Protein AF-A0AAJ4LT62-F1 (afdb_monomer)

pLDDT: mean 83.81, std 13.86, range [29.08, 96.88]

Sequence (227 aa):
MKQHSVQEAYLKSFEDNGRIWAHEMATKPPRHIPAKKCTMEVDFQNHDTEHFQNRNIEKPAIEVIRALQKGEPIDNDKAEKLFMWSELHLLRNQKFRSYDEMDYSKNYHYLTEIESKFRRYFCYLSVYRCSGEEYFITSDNPVMDLSVNGFLVRIFSLSPDCLVLMSPIPELLKTDISFPEMVNSSLYANRYKYVFSNRRVLPLESYELNATKFRLKGSLTTQRFVG

Organism: NCBI:txid29495

Radius of gyration: 16.94 Å; Cα contacts (8 Å, |Δi|>4): 331; chains: 1; bounding box: 44×40×42 Å

Nearest PDB structures (foldseek):
  2jp1-assembly1_B  TM=4.138E-01  e=1.144E+00  Homo sapiens
  4qhr-assembly1_A  TM=3.573E-01  e=2.265E+00  Acinetobacter baumannii ACICU
  1k0i-assembly1_A  TM=3.458E-01  e=1.521E+00  Pseudomonas aeruginosa
  8y2s-assembly1_A  TM=2.814E-01  e=2.022E+00  Pseudomonas aeruginosa

Secondary structure (DSSP, 8-state):
--TTHHHHHHHGGG-BTTBEEEEESSSPPPEEE-GGGTS-PPP-S-HHHHHHHIIIIIHHHHHHHHHHHTTPPP-HHHHHHHHHHHHHHHHT-HHHHTSTT--HHHHHHHHHHHHHHHGGG--EEEEEE--TT----EESS--EEEEETTEEEEEEEEETTEEEEEESSSSPPP-SS-HHHHHHHHHHHH-SSEEEES-S---HHHHHHHHHHTT-S----------

Solvent-accessible surface area (backbone atoms only — not comparable to full-atom values): 12982 Å² total; per-residue (Å²): 133,76,80,49,58,57,61,21,59,50,46,50,51,29,36,49,96,76,23,23,24,39,38,49,84,59,100,57,79,62,42,81,39,45,37,65,75,75,46,74,71,79,87,83,65,58,71,66,63,49,52,48,42,44,67,71,26,43,52,56,21,54,55,42,53,55,41,48,74,72,66,48,85,82,51,72,70,52,48,50,33,46,48,51,33,46,47,51,43,52,73,64,20,59,64,66,62,66,43,96,84,62,61,59,75,81,41,44,66,63,56,50,52,52,46,61,63,52,48,73,57,46,74,30,78,45,80,50,66,56,63,90,90,53,50,39,46,42,29,74,33,48,40,48,74,42,82,55,98,89,38,67,31,40,38,34,52,62,26,38,48,34,31,44,40,33,19,63,56,89,73,79,86,87,63,102,56,57,67,49,57,53,50,39,9,28,41,58,51,53,29,68,62,33,38,37,22,64,52,84,77,72,70,57,68,58,27,52,52,46,17,61,77,71,60,40,50,75,77,86,74,89,74,84,83,82,128

Foldseek 3Di:
DDQCPLQLLQLCLQADPQWWWKDFPPPDATDTGHSSVVRPDDDLEDPVVRVCCVVPARVLQSVLLVCVVVVHDDDPVNVVSVLSNLLVLVLVQPVVVPPPPDSSHVCVVVSSVVSVVCLVLFPDKDKAFDDDPQFAKAASSQWDWFQAPNWTKIKGARHRGIIIITTSDPDDGDDPDDPRLLRRLLNLLAHDTIIIHNDSDDPSVSSPVSCVVVVSHDDPDDDDDDD

Mean predicted aligned error: 6.42 Å

Structure (mmCIF, N/CA/C/O backbone):
data_AF-A0AAJ4LT62-F1
#
_entry.id   AF-A0AAJ4LT62-F1
#
loop_
_atom_site.group_PDB
_atom_site.id
_atom_site.type_symbol
_atom_site.label_atom_id
_atom_site.label_alt_id
_atom_site.label_comp_id
_atom_site.label_asym_id
_atom_site.label_entity_id
_atom_site.label_seq_id
_atom_site.pdbx_PDB_ins_code
_atom_site.Cartn_x
_atom_site.Cartn_y
_atom_site.Cartn_z
_atom_site.occupancy
_atom_site.B_iso_or_equiv
_atom_site.auth_seq_id
_atom_site.auth_comp_id
_atom_site.auth_asym_id
_atom_site.auth_atom_id
_atom_site.pdbx_PDB_model_num
ATOM 1 N N . MET A 1 1 ? 4.053 -21.528 -13.941 1.00 40.31 1 MET A N 1
ATOM 2 C CA . MET A 1 1 ? 3.985 -20.856 -12.620 1.00 40.31 1 MET A CA 1
ATOM 3 C C . MET A 1 1 ? 2.712 -20.034 -12.557 1.00 40.31 1 MET A C 1
ATOM 5 O O . MET A 1 1 ? 2.255 -19.604 -13.604 1.00 40.31 1 MET A O 1
ATOM 9 N N . LYS A 1 2 ? 2.114 -19.840 -11.375 1.00 49.09 2 LYS A N 1
ATOM 10 C CA . LYS A 1 2 ? 1.022 -18.868 -11.221 1.00 49.09 2 LYS A CA 1
ATOM 11 C C . LYS A 1 2 ? 1.663 -17.497 -11.020 1.00 49.09 2 LYS A C 1
ATOM 13 O O . LYS A 1 2 ? 2.199 -17.258 -9.937 1.00 49.09 2 LYS A O 1
ATOM 18 N N . GLN A 1 3 ? 1.635 -16.654 -12.047 1.00 54.53 3 GLN A N 1
ATOM 19 C CA . GLN A 1 3 ? 1.999 -15.249 -11.890 1.00 54.53 3 GLN A CA 1
ATOM 20 C C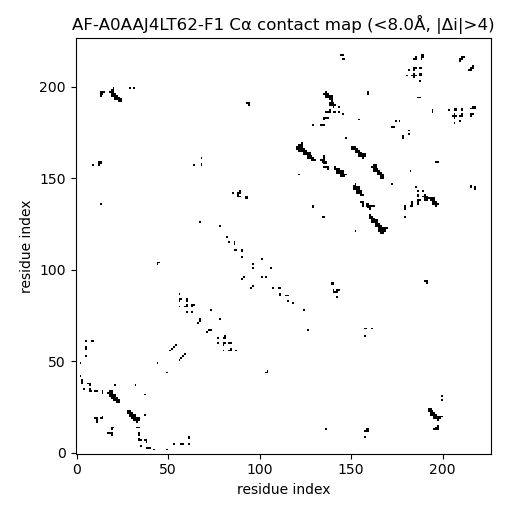 . GLN A 1 3 ? 1.143 -14.617 -10.778 1.00 54.53 3 GLN A C 1
ATOM 22 O O . GLN A 1 3 ? 0.026 -15.075 -10.517 1.00 54.53 3 GLN A O 1
ATOM 27 N N . HIS A 1 4 ? 1.678 -13.613 -10.079 1.00 64.44 4 HIS A N 1
ATOM 28 C CA . HIS A 1 4 ? 0.978 -12.843 -9.028 1.00 64.44 4 HIS A CA 1
ATOM 29 C C . HIS A 1 4 ? 0.651 -13.566 -7.708 1.00 64.44 4 HIS A C 1
ATOM 31 O O . HIS A 1 4 ? -0.091 -13.037 -6.878 1.00 64.44 4 HIS A O 1
ATOM 37 N N . SER A 1 5 ? 1.222 -14.749 -7.453 1.00 68.25 5 SER A N 1
ATOM 38 C CA . SER A 1 5 ? 0.960 -15.499 -6.210 1.00 68.25 5 SER A CA 1
ATOM 39 C C . SER A 1 5 ? 1.315 -14.741 -4.922 1.00 68.25 5 SER A C 1
ATOM 41 O O . SER A 1 5 ? 0.706 -14.982 -3.877 1.00 68.25 5 SER A O 1
ATOM 43 N N . VAL A 1 6 ? 2.264 -13.802 -4.991 1.00 74.38 6 VAL A N 1
ATOM 44 C CA . VAL A 1 6 ? 2.676 -13.011 -3.827 1.00 74.38 6 VAL A CA 1
ATOM 45 C C . VAL A 1 6 ? 1.781 -11.796 -3.604 1.00 74.38 6 VAL A C 1
ATOM 47 O O . VAL A 1 6 ? 1.393 -11.549 -2.466 1.00 74.38 6 VAL A O 1
ATOM 50 N N . GLN A 1 7 ? 1.347 -11.111 -4.665 1.00 79.94 7 GLN A N 1
ATOM 51 C CA . GLN A 1 7 ? 0.270 -10.118 -4.570 1.00 79.94 7 GLN A CA 1
ATOM 52 C C . GLN A 1 7 ? -1.013 -10.744 -3.998 1.00 79.94 7 GLN A C 1
ATOM 54 O O . GLN A 1 7 ? -1.664 -10.145 -3.145 1.00 79.94 7 GLN A O 1
ATOM 59 N N . GLU A 1 8 ? -1.349 -11.978 -4.402 1.00 86.62 8 GLU A N 1
ATOM 60 C CA . GLU A 1 8 ? -2.461 -12.732 -3.808 1.00 86.62 8 GLU A CA 1
ATOM 61 C C . GLU A 1 8 ? -2.224 -12.945 -2.304 1.00 86.62 8 GLU A C 1
ATOM 63 O O . GLU A 1 8 ? -3.118 -12.706 -1.495 1.00 86.62 8 GLU A O 1
ATOM 68 N N . ALA A 1 9 ? -1.023 -13.383 -1.914 1.00 85.25 9 ALA A N 1
ATOM 69 C CA . ALA A 1 9 ? -0.677 -13.609 -0.513 1.00 85.25 9 ALA A CA 1
ATOM 70 C C . ALA A 1 9 ? -0.705 -12.325 0.331 1.00 85.25 9 ALA A C 1
ATOM 72 O O . ALA A 1 9 ? -1.060 -12.398 1.505 1.00 85.25 9 ALA A O 1
ATOM 73 N N . TYR A 1 10 ? -0.360 -11.182 -0.263 1.00 88.81 10 TYR A N 1
ATOM 74 C CA . TYR A 1 10 ? -0.502 -9.867 0.350 1.00 88.81 10 TYR A CA 1
ATOM 75 C C . TYR A 1 10 ? -1.979 -9.522 0.565 1.00 88.81 10 TYR A C 1
ATOM 77 O O . TYR A 1 10 ? -2.377 -9.258 1.690 1.00 88.81 10 TYR A O 1
ATOM 85 N N . LEU A 1 11 ? -2.827 -9.616 -0.463 1.00 92.25 11 LEU A N 1
ATOM 86 C CA . LEU A 1 11 ? -4.252 -9.281 -0.330 1.00 92.25 11 LEU A CA 1
ATOM 87 C C . LEU A 1 11 ? -5.019 -10.217 0.615 1.00 92.25 11 LEU A C 1
ATOM 89 O O . LEU A 1 11 ? -6.024 -9.805 1.188 1.00 92.25 11 LEU A O 1
ATOM 93 N N . LYS A 1 12 ? -4.542 -11.450 0.828 1.00 92.62 12 LYS A N 1
ATOM 94 C CA . LYS A 1 12 ? -5.126 -12.380 1.809 1.00 92.62 12 LYS A CA 1
ATOM 95 C C . LYS A 1 12 ? -5.154 -11.838 3.235 1.00 92.62 12 LYS A C 1
ATOM 97 O O . LYS A 1 12 ? -6.011 -12.254 4.005 1.00 92.62 12 LYS A O 1
ATOM 102 N N . SER A 1 13 ? -4.268 -10.913 3.603 1.00 92.12 13 SER A N 1
ATOM 103 C CA . SER A 1 13 ? -4.311 -10.298 4.937 1.00 92.12 13 SER A CA 1
ATOM 104 C C . SER A 1 13 ? -5.486 -9.336 5.135 1.00 92.12 13 SER A C 1
ATOM 106 O O . SER A 1 13 ? -5.781 -8.962 6.266 1.00 92.12 13 SER A O 1
ATOM 108 N N . PHE A 1 14 ? -6.155 -8.945 4.051 1.00 94.50 14 PHE A N 1
ATOM 109 C CA . PHE A 1 14 ? -7.342 -8.094 4.050 1.00 94.50 14 PHE A CA 1
ATOM 110 C C . PHE A 1 14 ? -8.631 -8.892 3.815 1.00 94.50 14 PHE A C 1
ATOM 112 O O . PHE A 1 14 ? -9.704 -8.295 3.716 1.00 94.50 14 PHE A O 1
ATOM 119 N N . GLU A 1 15 ? -8.546 -10.220 3.698 1.00 94.44 15 GLU A N 1
ATOM 120 C CA . GLU A 1 15 ? -9.726 -11.063 3.546 1.00 94.44 15 GLU A CA 1
ATOM 121 C C . GLU A 1 15 ? -10.505 -11.178 4.866 1.00 94.44 15 GLU A C 1
ATOM 123 O O . GLU A 1 15 ? -9.940 -11.445 5.924 1.00 94.44 15 GLU A O 1
ATOM 128 N N . ASP A 1 16 ? -11.825 -11.047 4.775 1.00 90.94 16 ASP A N 1
ATOM 129 C CA . ASP A 1 16 ? -12.788 -11.496 5.772 1.00 90.94 16 ASP A CA 1
ATOM 130 C C . ASP A 1 16 ? -13.482 -12.759 5.242 1.00 90.94 16 ASP A C 1
ATOM 132 O O . ASP A 1 16 ? -14.002 -12.788 4.124 1.00 90.94 16 ASP A O 1
ATOM 136 N N . ASN A 1 17 ? -13.458 -13.845 6.016 1.00 89.38 17 ASN A N 1
ATOM 137 C CA . ASN A 1 17 ? -14.033 -15.135 5.611 1.00 89.38 17 ASN A CA 1
ATOM 138 C C . ASN A 1 17 ? -13.529 -15.642 4.235 1.00 89.38 17 ASN A C 1
ATOM 140 O O . ASN A 1 17 ? -14.292 -16.181 3.426 1.00 89.38 17 ASN A O 1
ATOM 144 N N . GLY A 1 18 ? -12.230 -15.459 3.957 1.00 92.56 18 GLY A N 1
ATOM 145 C CA . GLY A 1 18 ? -11.568 -15.914 2.723 1.00 92.56 18 GLY A CA 1
ATOM 146 C C . GLY A 1 18 ? -11.929 -15.108 1.470 1.00 92.56 18 GLY A C 1
ATOM 147 O O . GLY A 1 18 ? -11.794 -15.601 0.343 1.00 92.56 18 GLY A O 1
ATOM 148 N N . ARG A 1 19 ? -12.472 -13.898 1.648 1.00 95.94 19 ARG A N 1
ATOM 149 C CA . ARG A 1 19 ? -12.855 -12.985 0.570 1.00 95.94 19 ARG A CA 1
ATOM 150 C C . ARG A 1 19 ? -12.575 -11.540 0.955 1.00 95.94 19 ARG A C 1
ATOM 152 O O . ARG A 1 19 ? -12.530 -11.187 2.119 1.00 95.94 19 ARG A O 1
ATOM 159 N N . ILE A 1 20 ? -12.394 -10.694 -0.045 1.00 96.00 20 ILE A N 1
ATOM 160 C CA . ILE A 1 20 ? -12.098 -9.276 0.110 1.00 96.00 20 ILE A CA 1
ATOM 161 C C . ILE A 1 20 ? -13.142 -8.456 -0.639 1.00 96.00 20 ILE A C 1
ATOM 163 O O . ILE A 1 20 ? -13.636 -8.862 -1.700 1.00 96.00 20 ILE A O 1
ATOM 167 N N . TRP A 1 21 ? -13.514 -7.307 -0.080 1.00 96.06 21 TRP A N 1
ATOM 168 C CA . TRP A 1 21 ? -14.386 -6.364 -0.763 1.00 96.06 21 TRP A CA 1
ATOM 169 C C . TRP A 1 21 ? -13.559 -5.520 -1.723 1.00 96.06 21 TRP A C 1
ATOM 171 O O . TRP A 1 21 ? -12.684 -4.764 -1.306 1.00 96.06 21 TRP A O 1
ATOM 181 N N . ALA A 1 22 ? -13.845 -5.661 -3.014 1.00 94.62 22 ALA A N 1
ATOM 182 C CA . ALA A 1 22 ? -13.275 -4.850 -4.078 1.00 94.62 22 ALA A CA 1
ATOM 183 C C . ALA A 1 22 ? -14.247 -3.725 -4.451 1.00 94.62 22 ALA A C 1
ATOM 185 O O . ALA A 1 22 ? -15.371 -3.986 -4.897 1.00 94.62 22 ALA A O 1
ATOM 186 N N . HIS A 1 23 ? -13.789 -2.486 -4.293 1.00 93.50 23 HIS A N 1
ATOM 187 C CA . HIS A 1 23 ? -14.538 -1.258 -4.546 1.00 93.50 23 HIS A CA 1
ATOM 188 C C . HIS A 1 23 ? -14.011 -0.601 -5.825 1.00 93.50 23 HIS A C 1
ATOM 190 O O . HIS A 1 23 ? -12.840 -0.226 -5.889 1.00 93.50 23 HIS A O 1
ATOM 196 N N . GLU A 1 24 ? -14.851 -0.508 -6.859 1.00 88.12 24 GLU A N 1
ATOM 197 C CA . GLU A 1 24 ? -14.520 0.147 -8.136 1.00 88.12 24 GLU A CA 1
ATOM 198 C C . GLU A 1 24 ? -14.972 1.615 -8.109 1.00 88.12 24 GLU A C 1
ATOM 200 O O . GLU A 1 24 ? -15.951 1.944 -7.451 1.00 88.12 24 GLU A O 1
ATOM 205 N N . MET A 1 25 ? -14.280 2.491 -8.845 1.00 67.81 25 MET A N 1
ATOM 206 C CA . MET A 1 25 ? -14.659 3.906 -9.036 1.00 67.81 25 MET A CA 1
ATOM 207 C C . MET A 1 25 ? -16.027 4.105 -9.693 1.00 67.81 25 MET A C 1
ATOM 209 O O . MET A 1 25 ? -16.728 5.068 -9.399 1.00 67.81 25 MET A O 1
ATOM 213 N N . ALA A 1 26 ? -16.380 3.232 -10.640 1.00 63.28 26 ALA A N 1
ATOM 214 C CA . ALA A 1 26 ? -17.682 3.301 -11.287 1.00 63.28 26 ALA A CA 1
ATOM 215 C C . ALA A 1 26 ? -18.772 3.080 -10.231 1.00 63.28 26 ALA A C 1
ATOM 217 O O . ALA A 1 26 ? -18.532 2.354 -9.273 1.00 63.28 26 ALA A O 1
ATOM 218 N N . THR A 1 27 ? -19.981 3.605 -10.444 1.00 60.03 27 THR A N 1
ATOM 219 C CA . THR A 1 27 ? -21.197 3.428 -9.609 1.00 60.03 27 THR A CA 1
ATOM 220 C C . THR A 1 27 ? -21.652 1.966 -9.426 1.00 60.03 27 THR A C 1
ATOM 222 O O . THR A 1 27 ? -22.792 1.672 -9.071 1.00 60.03 27 THR A O 1
ATOM 225 N N . LYS A 1 28 ? -20.762 1.015 -9.691 1.00 77.94 28 LYS A N 1
ATOM 226 C CA . LYS A 1 28 ? -20.917 -0.404 -9.479 1.00 77.94 28 LYS A CA 1
ATOM 227 C C . LYS A 1 28 ? -20.889 -0.710 -7.980 1.00 77.94 28 LYS A C 1
ATOM 229 O O . LYS A 1 28 ? -20.048 -0.187 -7.250 1.00 77.94 28 LYS A O 1
ATOM 234 N N . PRO A 1 29 ? -21.751 -1.628 -7.528 1.00 87.06 29 PRO A N 1
ATOM 235 C CA . PRO A 1 29 ? -21.703 -2.109 -6.160 1.00 87.06 29 PRO A CA 1
ATOM 236 C C . PRO A 1 29 ? -20.370 -2.827 -5.873 1.00 87.06 29 PRO A C 1
ATOM 238 O O . PRO A 1 29 ? -19.807 -3.470 -6.771 1.00 87.06 29 PRO A O 1
ATOM 241 N N . PRO A 1 30 ? -19.879 -2.774 -4.621 1.00 92.88 30 PRO A N 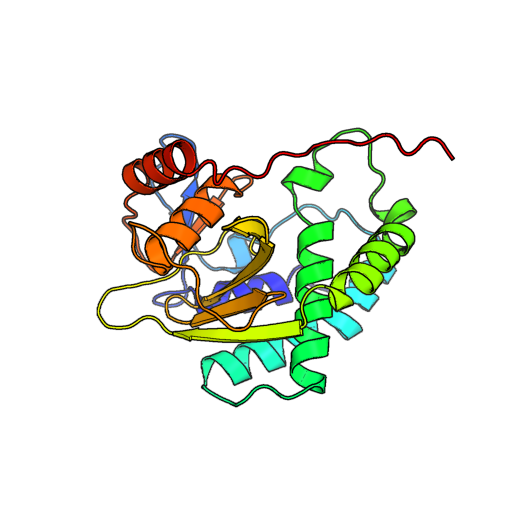1
ATOM 242 C CA . PRO A 1 30 ? -18.674 -3.487 -4.226 1.00 92.88 30 PRO A CA 1
ATOM 243 C C . PRO A 1 30 ? -18.869 -4.999 -4.365 1.00 92.88 30 PRO A C 1
ATOM 245 O O . PRO A 1 30 ? -19.958 -5.538 -4.138 1.00 92.88 30 PRO A O 1
ATOM 248 N N . ARG A 1 31 ? -17.798 -5.701 -4.740 1.00 93.69 31 ARG A N 1
ATOM 249 C CA . ARG A 1 31 ? -17.822 -7.149 -4.997 1.00 93.69 31 ARG A CA 1
ATOM 250 C C . ARG A 1 31 ? -17.049 -7.894 -3.919 1.00 93.69 31 ARG A C 1
ATOM 252 O O . ARG A 1 31 ? -15.912 -7.537 -3.639 1.00 93.69 31 ARG A O 1
ATOM 259 N N . HIS A 1 32 ? -17.636 -8.961 -3.380 1.00 95.19 32 HIS A N 1
ATOM 260 C CA . HIS A 1 32 ? -16.974 -9.833 -2.409 1.00 95.19 32 HIS A CA 1
ATOM 261 C C . HIS A 1 32 ? -16.338 -11.027 -3.121 1.00 95.19 32 HIS A C 1
ATOM 263 O O . HIS A 1 32 ? -17.028 -11.974 -3.513 1.00 95.19 32 HIS A O 1
ATOM 269 N N . ILE A 1 33 ? -15.030 -10.962 -3.355 1.00 94.19 33 ILE A N 1
ATOM 270 C CA . ILE A 1 33 ? -14.310 -11.918 -4.206 1.00 94.19 33 ILE A CA 1
ATOM 271 C C . ILE A 1 33 ? -13.059 -12.450 -3.502 1.00 94.19 33 ILE A C 1
ATOM 273 O O . ILE A 1 33 ? -12.533 -11.777 -2.630 1.00 94.19 33 ILE A O 1
ATOM 277 N N . PRO A 1 34 ? -12.561 -13.647 -3.850 1.00 92.94 34 PRO A N 1
ATOM 278 C CA . PRO A 1 34 ? -11.270 -14.117 -3.342 1.00 92.94 34 PRO A CA 1
ATOM 279 C C . PRO A 1 34 ? -10.118 -13.231 -3.836 1.00 92.94 34 PRO A C 1
ATOM 281 O O . PRO A 1 34 ? -10.152 -12.812 -4.998 1.00 92.94 34 PRO A O 1
ATOM 284 N N . ALA A 1 35 ? -9.065 -13.048 -3.030 1.00 90.69 35 ALA A N 1
ATOM 285 C CA . ALA A 1 35 ? -7.874 -12.256 -3.370 1.00 90.69 35 ALA A CA 1
ATOM 286 C C . ALA A 1 35 ? -7.264 -12.637 -4.726 1.00 90.69 35 ALA A C 1
ATOM 288 O O . ALA A 1 35 ? -6.870 -11.773 -5.505 1.00 90.69 35 ALA A O 1
ATOM 289 N N . LYS A 1 36 ? -7.284 -13.930 -5.069 1.00 88.19 36 LYS A N 1
ATOM 290 C CA . LYS A 1 36 ? -6.806 -14.433 -6.364 1.00 88.19 36 LYS A CA 1
ATOM 291 C C . LYS A 1 36 ? -7.476 -13.750 -7.562 1.00 88.19 36 LYS A C 1
ATOM 293 O O . LYS A 1 36 ? -6.852 -13.601 -8.602 1.00 88.19 36 LYS A O 1
ATOM 298 N N . LYS A 1 37 ? -8.753 -13.359 -7.451 1.00 86.75 37 LYS A N 1
ATOM 299 C CA . LYS A 1 37 ? -9.480 -12.668 -8.531 1.00 86.75 37 LYS A CA 1
ATOM 300 C C . LYS A 1 37 ? -9.134 -11.177 -8.626 1.00 86.75 37 LYS A C 1
ATOM 302 O O . LYS A 1 37 ? -9.500 -10.556 -9.619 1.00 86.75 37 LYS A O 1
ATOM 307 N N . CYS A 1 38 ? -8.463 -10.613 -7.623 1.00 83.94 38 CYS A N 1
ATOM 308 C CA . CYS A 1 38 ? -8.024 -9.218 -7.605 1.00 83.94 38 CYS A CA 1
ATOM 309 C C . CYS A 1 38 ? -6.688 -9.014 -8.332 1.00 83.94 38 CYS A C 1
ATOM 311 O O . CYS A 1 38 ? -6.436 -7.920 -8.819 1.00 83.94 38 CYS A O 1
ATOM 313 N N . THR A 1 39 ? -5.856 -10.055 -8.423 1.00 73.88 39 THR A N 1
ATOM 314 C CA . THR A 1 39 ? -4.476 -9.990 -8.939 1.00 73.88 39 THR A CA 1
ATOM 315 C C . THR A 1 39 ? -4.310 -10.644 -10.310 1.00 73.88 39 THR A C 1
ATOM 317 O O . THR A 1 39 ? -3.196 -10.951 -10.720 1.00 73.88 39 THR A O 1
ATOM 320 N N . MET A 1 40 ? -5.414 -10.929 -11.006 1.00 70.19 40 MET A N 1
ATOM 321 C CA . MET A 1 40 ? -5.370 -11.436 -12.378 1.00 70.19 40 MET A CA 1
ATOM 322 C C . MET A 1 40 ? -5.057 -10.272 -13.321 1.00 70.19 40 MET A C 1
ATOM 324 O O . MET A 1 40 ? -5.971 -9.602 -13.799 1.00 70.19 40 MET A O 1
ATOM 328 N N . GLU A 1 41 ? -3.773 -10.013 -13.550 1.00 67.19 41 GLU A N 1
ATOM 329 C CA . GLU A 1 41 ? -3.302 -9.082 -14.576 1.00 67.19 41 GLU A CA 1
ATOM 330 C C . GLU A 1 41 ? -2.887 -9.838 -15.845 1.00 67.19 41 GLU A C 1
ATOM 332 O O . GLU A 1 41 ? -2.721 -11.057 -15.834 1.00 67.19 41 GLU A O 1
ATOM 337 N N . VAL A 1 42 ? -2.755 -9.104 -16.950 1.00 66.44 42 VAL A N 1
ATOM 338 C CA . VAL A 1 42 ? -2.076 -9.601 -18.151 1.00 66.44 42 VAL A CA 1
ATOM 339 C C . VAL A 1 42 ? -0.572 -9.485 -17.919 1.00 66.44 42 VAL A C 1
ATOM 341 O O . VAL A 1 42 ? -0.103 -8.435 -17.471 1.00 66.44 42 VAL A O 1
ATOM 344 N N . ASP A 1 43 ? 0.165 -10.544 -18.243 1.00 68.25 43 ASP A N 1
ATOM 345 C CA . ASP A 1 43 ? 1.622 -10.605 -18.175 1.00 68.25 43 ASP A CA 1
ATOM 346 C C . ASP A 1 43 ? 2.242 -9.374 -18.869 1.00 68.25 43 ASP A C 1
ATOM 348 O O . ASP A 1 43 ? 2.047 -9.145 -20.063 1.00 68.25 43 ASP A O 1
ATOM 352 N N . PHE A 1 44 ? 2.988 -8.563 -18.117 1.00 73.56 44 PHE A N 1
ATOM 353 C CA . PHE A 1 44 ? 3.613 -7.324 -18.614 1.00 73.56 44 PHE A CA 1
ATOM 354 C C . PHE A 1 44 ? 5.147 -7.354 -18.554 1.00 73.56 44 PHE A C 1
ATOM 356 O O . PHE A 1 44 ? 5.813 -6.377 -18.897 1.00 73.56 44 PHE A O 1
ATOM 363 N N . GLN A 1 45 ? 5.714 -8.464 -18.091 1.00 75.81 45 GLN A N 1
ATOM 364 C CA . GLN A 1 45 ? 7.149 -8.685 -17.973 1.00 75.81 45 GLN A CA 1
ATOM 365 C C . GLN A 1 45 ? 7.497 -10.095 -18.443 1.00 75.81 45 GLN A C 1
ATOM 367 O O . GLN A 1 45 ? 6.654 -10.991 -18.428 1.00 75.81 45 GLN A O 1
ATOM 372 N N . ASN A 1 46 ? 8.742 -10.290 -18.874 1.00 81.69 46 ASN A N 1
ATOM 373 C CA . ASN A 1 46 ? 9.204 -11.611 -19.280 1.00 81.69 46 ASN A CA 1
ATOM 374 C C . ASN A 1 46 ? 9.310 -12.566 -18.070 1.00 81.69 46 ASN A C 1
ATOM 376 O O . ASN A 1 46 ? 9.394 -12.147 -16.911 1.00 81.69 46 ASN A O 1
ATOM 380 N N . HIS A 1 47 ? 9.334 -13.864 -18.367 1.00 83.19 47 HIS A N 1
ATOM 381 C CA . HIS A 1 47 ? 9.362 -14.934 -17.371 1.00 83.19 47 HIS A CA 1
ATOM 382 C C . HIS A 1 47 ? 10.587 -14.878 -16.441 1.00 83.19 47 HIS A C 1
ATOM 384 O O . HIS A 1 47 ? 10.473 -15.176 -15.253 1.00 83.19 47 HIS A O 1
ATOM 390 N N . ASP A 1 48 ? 11.756 -14.492 -16.953 1.00 84.25 48 ASP A N 1
ATOM 391 C CA . ASP A 1 48 ? 13.002 -14.502 -16.182 1.00 84.25 48 ASP A CA 1
ATOM 392 C C . ASP A 1 48 ? 13.042 -13.362 -15.161 1.00 84.25 48 ASP A C 1
ATOM 394 O O . ASP A 1 48 ? 13.368 -13.581 -13.990 1.00 84.25 48 ASP A O 1
ATOM 398 N N . THR A 1 49 ? 12.631 -12.159 -15.574 1.00 83.06 49 THR A N 1
ATOM 3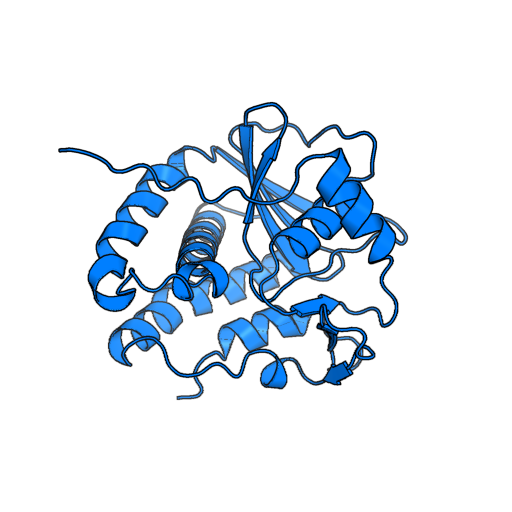99 C CA . THR A 1 49 ? 12.447 -11.001 -14.694 1.00 83.06 49 THR A CA 1
ATOM 400 C C . THR A 1 49 ? 11.430 -11.318 -13.603 1.00 83.06 49 THR A C 1
ATOM 402 O O . THR A 1 49 ? 11.694 -11.080 -12.424 1.00 83.06 49 THR A O 1
ATOM 405 N N . GLU A 1 50 ? 10.300 -11.925 -13.964 1.00 83.62 50 GLU A N 1
ATOM 406 C CA . GLU A 1 50 ? 9.290 -12.327 -12.991 1.00 83.62 50 GLU A CA 1
ATOM 407 C C . GLU A 1 50 ? 9.821 -13.374 -11.999 1.00 83.62 50 GLU A C 1
ATOM 409 O O . GLU A 1 50 ? 9.621 -13.252 -10.786 1.00 83.62 50 GLU A O 1
ATOM 414 N N . HIS A 1 51 ? 10.492 -14.419 -12.488 1.00 85.75 51 HIS A N 1
ATOM 415 C CA . HIS A 1 51 ? 11.050 -15.462 -11.633 1.00 85.75 51 HIS A CA 1
ATOM 416 C C . HIS A 1 51 ? 12.074 -14.870 -10.653 1.00 85.75 51 HIS A C 1
ATOM 418 O O . HIS A 1 51 ? 12.074 -15.206 -9.463 1.00 85.75 51 HIS A O 1
ATOM 424 N N . PHE A 1 52 ? 12.938 -13.971 -11.132 1.00 88.56 52 PHE A N 1
ATOM 425 C CA . PHE A 1 52 ? 13.904 -13.263 -10.301 1.00 88.56 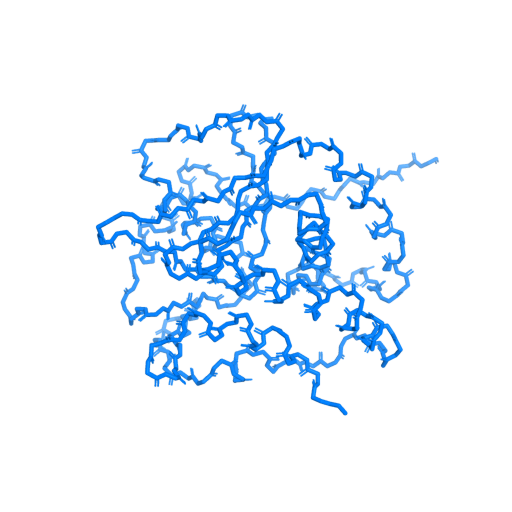52 PHE A CA 1
ATOM 426 C C . PHE A 1 52 ? 13.218 -12.431 -9.209 1.00 88.56 52 PHE A C 1
ATOM 428 O O . PHE A 1 52 ? 13.569 -12.572 -8.035 1.00 88.56 52 PHE A O 1
ATOM 435 N N . GLN A 1 53 ? 12.229 -11.608 -9.570 1.00 89.12 53 GLN A N 1
ATOM 436 C CA . GLN A 1 53 ? 11.490 -10.767 -8.623 1.00 89.12 53 GLN A CA 1
ATOM 437 C C . GLN A 1 53 ? 10.765 -11.603 -7.564 1.00 89.12 53 GLN A C 1
ATOM 439 O O . GLN A 1 53 ? 10.892 -11.334 -6.369 1.00 89.12 53 GLN A O 1
ATOM 444 N N . ASN A 1 54 ? 10.072 -12.667 -7.978 1.00 88.12 54 ASN A N 1
ATOM 445 C CA . ASN A 1 54 ? 9.368 -13.558 -7.059 1.00 88.12 54 ASN A CA 1
ATOM 446 C C . ASN A 1 54 ? 10.319 -14.199 -6.043 1.00 88.12 54 ASN A C 1
ATOM 448 O O . ASN A 1 54 ? 10.026 -14.241 -4.847 1.00 88.12 54 ASN A O 1
ATOM 452 N N . ARG A 1 55 ? 11.462 -14.711 -6.515 1.00 90.44 55 ARG A N 1
ATOM 453 C CA . ARG A 1 55 ? 12.419 -15.438 -5.676 1.00 90.44 55 ARG A CA 1
ATOM 454 C C . ARG A 1 55 ? 13.178 -14.524 -4.719 1.00 90.44 55 ARG A C 1
ATOM 456 O O . ARG A 1 55 ? 13.375 -14.914 -3.573 1.00 90.44 55 ARG A O 1
ATOM 463 N N . ASN A 1 56 ? 13.628 -13.364 -5.195 1.00 91.25 56 ASN A N 1
ATOM 464 C CA . ASN A 1 56 ? 14.589 -12.531 -4.469 1.00 91.25 56 ASN A CA 1
ATOM 465 C C . ASN A 1 56 ? 13.954 -11.335 -3.753 1.00 91.25 56 ASN A C 1
ATOM 467 O O . ASN A 1 56 ? 14.569 -10.802 -2.838 1.00 91.25 56 ASN A O 1
ATOM 471 N N . ILE A 1 57 ? 12.748 -10.917 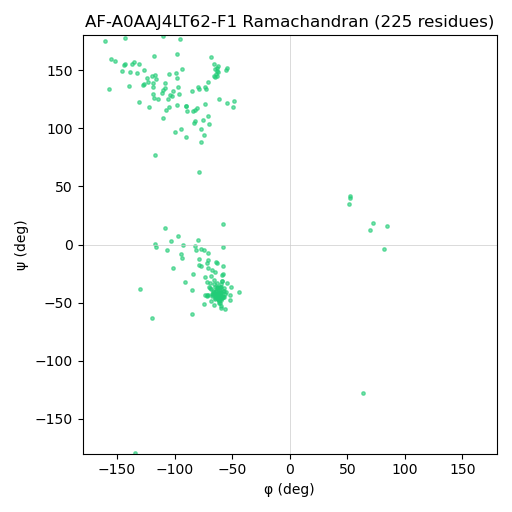-4.149 1.00 91.81 57 ILE A N 1
ATOM 472 C CA . ILE A 1 57 ? 12.089 -9.727 -3.597 1.00 91.81 57 ILE A CA 1
ATOM 473 C C . ILE A 1 57 ? 10.766 -10.111 -2.940 1.00 91.81 57 ILE A C 1
ATOM 475 O O . ILE A 1 57 ? 10.609 -9.980 -1.728 1.00 91.81 57 ILE A O 1
ATOM 479 N N . GLU A 1 58 ? 9.816 -10.627 -3.720 1.00 90.88 58 GLU A N 1
ATOM 480 C CA . GLU A 1 58 ? 8.442 -10.792 -3.244 1.00 90.88 58 GLU A CA 1
ATOM 481 C C . GLU A 1 58 ? 8.325 -11.869 -2.153 1.00 90.88 58 GLU A C 1
ATOM 483 O O . GLU A 1 58 ? 7.738 -11.622 -1.096 1.00 90.88 58 GLU A O 1
ATOM 488 N N . LYS A 1 59 ? 8.908 -13.060 -2.361 1.00 91.12 59 LYS A N 1
ATOM 489 C CA . LYS A 1 59 ? 8.824 -14.157 -1.385 1.00 91.12 59 LYS A CA 1
ATOM 490 C C . LYS A 1 59 ? 9.533 -13.840 -0.054 1.00 91.12 59 LYS A C 1
ATOM 492 O O . LYS A 1 59 ? 8.920 -14.069 0.986 1.00 91.12 59 LYS A O 1
ATOM 497 N N . PRO A 1 60 ? 10.761 -13.291 -0.027 1.00 93.69 60 PRO A N 1
ATOM 498 C CA . PRO A 1 60 ? 11.364 -12.858 1.233 1.00 93.69 60 PRO A CA 1
ATOM 499 C C . PRO A 1 60 ? 10.532 -11.785 1.945 1.00 93.69 60 PRO A C 1
ATOM 501 O O . PRO A 1 60 ? 10.339 -11.853 3.157 1.00 93.69 60 PRO A O 1
ATOM 504 N N . ALA A 1 61 ? 9.982 -10.819 1.207 1.00 93.00 61 ALA A N 1
ATOM 505 C CA . ALA A 1 61 ? 9.196 -9.746 1.803 1.00 93.00 61 ALA A CA 1
ATOM 506 C C . ALA A 1 61 ? 7.866 -10.224 2.396 1.00 93.00 61 ALA A C 1
ATOM 508 O O . ALA A 1 61 ? 7.492 -9.764 3.473 1.00 93.00 61 ALA A O 1
ATOM 509 N N . ILE A 1 62 ? 7.160 -11.175 1.766 1.00 91.25 62 ILE A N 1
ATOM 510 C CA . ILE A 1 62 ? 5.891 -11.673 2.324 1.00 91.25 62 ILE A CA 1
ATOM 511 C C . ILE A 1 62 ? 6.090 -12.419 3.650 1.00 91.25 62 ILE A C 1
ATOM 513 O O . ILE A 1 62 ? 5.213 -12.393 4.514 1.00 91.25 62 ILE A O 1
ATOM 517 N N . GLU A 1 63 ? 7.244 -13.063 3.841 1.00 91.94 63 GLU A N 1
ATOM 518 C CA . GLU A 1 63 ? 7.616 -13.671 5.122 1.00 91.94 63 GLU A CA 1
ATOM 519 C C . GLU A 1 63 ? 7.785 -12.595 6.203 1.00 91.94 63 GLU A C 1
ATOM 521 O O . GLU A 1 63 ? 7.233 -12.736 7.296 1.00 91.94 63 GLU A O 1
ATOM 526 N N . VAL A 1 64 ? 8.439 -11.476 5.868 1.00 93.00 64 VAL A N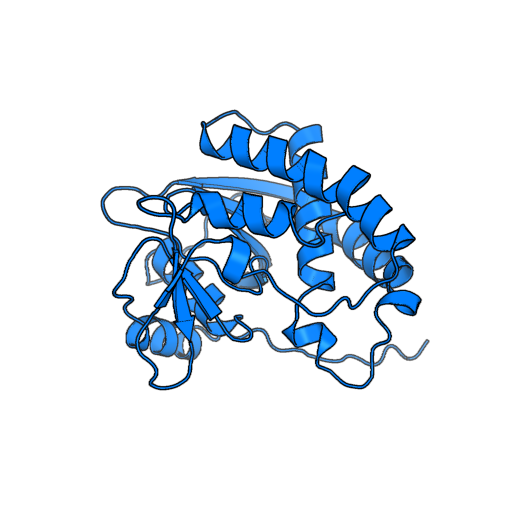 1
ATOM 527 C CA . VAL A 1 64 ? 8.573 -10.319 6.767 1.00 93.00 64 VAL A CA 1
ATOM 528 C C . VAL A 1 64 ? 7.221 -9.677 7.071 1.00 93.00 64 VAL A C 1
ATOM 530 O O . VAL A 1 64 ? 6.923 -9.413 8.232 1.00 93.00 64 VAL A O 1
ATOM 533 N N . ILE A 1 65 ? 6.365 -9.473 6.067 1.00 91.25 65 ILE A N 1
ATOM 534 C CA . ILE A 1 65 ? 5.019 -8.907 6.251 1.00 91.25 65 ILE A CA 1
ATOM 535 C C . ILE A 1 65 ? 4.213 -9.753 7.245 1.00 91.25 65 ILE A C 1
ATOM 537 O O . ILE A 1 65 ? 3.608 -9.211 8.169 1.00 91.25 65 ILE A O 1
ATOM 541 N N . ARG A 1 66 ? 4.253 -11.084 7.111 1.00 91.31 66 ARG A N 1
ATOM 542 C CA . ARG A 1 66 ? 3.577 -12.007 8.039 1.00 91.31 66 ARG A CA 1
ATOM 543 C C . ARG A 1 66 ? 4.145 -11.939 9.454 1.00 91.31 66 ARG A C 1
ATOM 545 O O . ARG A 1 66 ? 3.380 -12.007 10.412 1.00 91.31 66 ARG A O 1
ATOM 552 N N . ALA A 1 67 ? 5.464 -11.826 9.591 1.00 92.25 67 ALA A N 1
ATOM 553 C CA . ALA A 1 67 ? 6.119 -11.637 10.882 1.00 92.25 67 ALA A CA 1
ATOM 554 C C . ALA A 1 67 ? 5.671 -10.320 11.544 1.00 92.25 67 ALA A C 1
ATOM 556 O O . ALA A 1 67 ? 5.242 -10.315 12.699 1.00 92.25 67 ALA A O 1
ATOM 557 N N . LEU A 1 68 ? 5.666 -9.216 10.790 1.00 91.19 68 LEU A N 1
ATOM 558 C CA . LEU A 1 68 ? 5.220 -7.912 11.285 1.00 91.19 68 LEU A CA 1
ATOM 559 C C . LEU A 1 68 ? 3.748 -7.911 11.691 1.00 91.19 68 LEU A C 1
ATOM 561 O O . LEU A 1 68 ? 3.411 -7.359 12.737 1.00 91.19 68 LEU A O 1
ATOM 565 N N . GLN A 1 69 ? 2.874 -8.571 10.926 1.00 88.38 69 GLN A N 1
ATOM 566 C CA . GLN A 1 69 ? 1.458 -8.749 11.275 1.00 88.38 69 GLN A CA 1
ATOM 567 C C . GLN A 1 69 ? 1.273 -9.475 12.613 1.00 88.38 69 GLN A C 1
ATOM 569 O O . GLN A 1 69 ? 0.349 -9.144 13.353 1.00 88.38 69 GLN A O 1
ATOM 574 N N . LYS A 1 70 ? 2.185 -10.383 12.978 1.00 90.56 70 LYS A N 1
ATOM 575 C CA . LYS A 1 70 ? 2.206 -11.063 14.285 1.00 90.56 70 LYS A CA 1
ATOM 576 C C . LYS A 1 70 ? 2.853 -10.244 15.408 1.00 90.56 70 LYS A C 1
ATOM 578 O O . LYS A 1 70 ? 2.887 -10.704 16.543 1.00 90.56 70 LYS A O 1
ATOM 583 N N . GLY A 1 71 ? 3.350 -9.045 15.107 1.00 89.56 71 GLY A N 1
ATOM 584 C CA . GLY A 1 71 ? 3.980 -8.157 16.084 1.00 89.56 71 GLY A CA 1
ATOM 585 C C . GLY A 1 71 ? 5.460 -8.445 16.321 1.00 89.56 71 GLY A C 1
ATOM 586 O O . GLY A 1 71 ? 6.011 -7.974 17.312 1.00 89.56 71 GLY A O 1
ATOM 587 N N . GLU A 1 72 ? 6.115 -9.203 15.437 1.00 93.00 72 GLU A N 1
ATOM 588 C CA . GLU A 1 72 ? 7.561 -9.383 15.534 1.00 93.00 72 GLU A CA 1
ATOM 589 C C . GLU A 1 72 ? 8.301 -8.056 15.307 1.00 93.00 72 GLU A C 1
ATOM 591 O O . GLU A 1 72 ? 7.886 -7.258 14.459 1.00 93.00 72 GLU A O 1
ATOM 596 N N . PRO A 1 73 ? 9.424 -7.826 16.011 1.00 89.62 73 PRO A N 1
ATOM 597 C CA . PRO A 1 73 ? 10.242 -6.647 15.790 1.00 89.62 73 PRO A CA 1
ATOM 598 C C . PRO A 1 73 ? 10.869 -6.670 14.394 1.00 89.62 73 PRO A C 1
ATOM 600 O O . PRO A 1 73 ? 11.082 -7.730 13.786 1.00 89.62 73 PRO A O 1
ATOM 603 N N . ILE A 1 74 ? 11.190 -5.471 13.913 1.00 89.88 74 ILE A N 1
ATOM 604 C CA . ILE A 1 74 ? 11.914 -5.268 12.667 1.00 89.88 74 ILE A CA 1
ATOM 605 C C . ILE A 1 74 ? 13.407 -5.084 12.946 1.00 89.88 74 ILE A C 1
ATOM 607 O O . ILE A 1 74 ? 13.796 -4.277 13.786 1.00 89.88 74 ILE A O 1
ATOM 611 N N . ASP A 1 75 ? 14.233 -5.846 12.239 1.00 91.06 75 ASP A N 1
ATOM 612 C CA . ASP A 1 75 ? 15.683 -5.680 12.191 1.00 91.06 75 ASP A CA 1
ATOM 613 C C . ASP A 1 75 ? 16.110 -5.157 10.807 1.00 91.06 75 ASP A C 1
ATOM 615 O O . ASP A 1 75 ? 15.279 -4.940 9.921 1.00 91.06 75 ASP A O 1
ATOM 619 N N . ASN A 1 76 ? 17.412 -4.943 10.616 1.00 90.62 76 ASN A N 1
ATOM 620 C CA . ASN A 1 76 ? 17.942 -4.381 9.373 1.00 90.62 76 ASN A CA 1
ATOM 621 C C . ASN A 1 76 ? 17.685 -5.273 8.145 1.00 90.62 76 ASN A C 1
ATOM 623 O O . ASN A 1 76 ? 17.399 -4.747 7.072 1.00 90.62 76 ASN A O 1
ATOM 627 N N . ASP A 1 77 ? 17.741 -6.600 8.292 1.00 93.25 77 ASP A N 1
ATOM 628 C CA . ASP A 1 77 ? 17.498 -7.546 7.191 1.00 93.25 77 ASP A CA 1
ATOM 629 C C . ASP A 1 77 ? 16.012 -7.557 6.791 1.00 93.25 77 ASP A C 1
ATOM 631 O O . ASP A 1 77 ? 15.663 -7.475 5.609 1.00 93.25 77 ASP A O 1
ATOM 635 N N . LYS A 1 78 ? 15.109 -7.565 7.780 1.00 93.12 78 LYS A N 1
ATOM 636 C CA . LYS A 1 78 ? 13.665 -7.415 7.562 1.00 93.12 78 LYS A CA 1
ATOM 637 C C . LYS A 1 78 ? 13.336 -6.066 6.914 1.00 93.12 78 LYS A C 1
ATOM 639 O O . LYS A 1 78 ? 12.513 -6.020 5.997 1.00 93.12 78 LYS A O 1
ATOM 644 N N . ALA A 1 79 ? 13.979 -4.984 7.354 1.00 92.12 79 ALA A N 1
ATOM 645 C CA . ALA A 1 79 ? 13.800 -3.657 6.771 1.00 92.12 79 ALA A CA 1
ATOM 646 C C . ALA A 1 79 ? 14.243 -3.614 5.304 1.00 92.12 79 ALA A C 1
ATOM 648 O O . ALA A 1 79 ? 13.493 -3.129 4.458 1.00 92.12 79 ALA A O 1
ATOM 649 N N . GLU A 1 80 ? 15.406 -4.178 4.974 1.00 92.81 80 GLU A N 1
ATOM 650 C CA . GLU A 1 80 ? 15.904 -4.244 3.598 1.00 92.81 80 GLU A CA 1
ATOM 651 C C . GLU A 1 80 ? 14.933 -4.973 2.659 1.00 92.81 80 GLU A C 1
ATOM 653 O O . GLU A 1 80 ? 14.613 -4.465 1.580 1.00 92.81 80 GLU A O 1
ATOM 658 N N . LYS A 1 81 ? 14.382 -6.110 3.095 1.00 94.19 81 LYS A N 1
ATOM 659 C CA . LYS A 1 81 ? 13.381 -6.864 2.323 1.00 94.19 81 LYS A CA 1
ATOM 660 C C . LYS A 1 81 ? 12.114 -6.046 2.059 1.00 94.19 81 LYS A C 1
ATOM 662 O O . LYS A 1 81 ? 11.572 -6.099 0.955 1.00 94.19 81 LYS A O 1
ATOM 667 N N . LEU A 1 82 ? 11.652 -5.269 3.042 1.00 93.06 82 LEU A N 1
ATOM 668 C CA . LEU A 1 82 ? 10.500 -4.376 2.867 1.00 93.06 82 LEU A CA 1
ATOM 669 C C . LEU A 1 82 ? 10.806 -3.209 1.935 1.00 93.06 82 LEU A C 1
ATOM 671 O O . LEU A 1 82 ? 9.944 -2.848 1.136 1.00 93.06 82 LEU A O 1
ATOM 675 N N . PHE A 1 83 ? 12.015 -2.647 1.992 1.00 92.62 83 PHE A N 1
ATOM 676 C CA . PHE A 1 83 ? 12.431 -1.620 1.043 1.00 92.62 83 PHE A CA 1
ATOM 677 C C . PHE A 1 83 ? 12.395 -2.156 -0.385 1.00 92.62 83 PHE A C 1
ATOM 679 O O . PHE A 1 83 ? 11.657 -1.606 -1.199 1.00 92.62 83 PHE A O 1
ATOM 686 N N . MET A 1 84 ? 13.069 -3.277 -0.661 1.00 92.25 84 MET A N 1
ATOM 687 C CA . MET A 1 84 ? 13.075 -3.894 -1.995 1.00 92.25 84 MET A CA 1
ATOM 688 C C . MET A 1 84 ? 11.661 -4.189 -2.507 1.00 92.25 84 MET A C 1
ATOM 690 O O . MET A 1 84 ? 11.357 -3.969 -3.680 1.00 92.25 84 MET A O 1
ATOM 694 N N . TRP A 1 85 ? 10.779 -4.670 -1.629 1.00 92.75 85 TRP A N 1
ATOM 695 C CA . TRP A 1 85 ? 9.380 -4.908 -1.972 1.00 92.75 85 TRP A CA 1
ATOM 696 C C . TRP A 1 85 ? 8.639 -3.613 -2.299 1.00 92.75 85 TRP A C 1
ATOM 698 O O . TRP A 1 85 ? 7.960 -3.533 -3.321 1.00 92.75 85 TRP A O 1
ATOM 708 N N . SER A 1 86 ? 8.802 -2.581 -1.470 1.00 92.19 86 SER A N 1
ATOM 709 C CA . SER A 1 86 ? 8.144 -1.292 -1.674 1.00 92.19 86 SER A CA 1
ATOM 710 C C . SER A 1 86 ? 8.582 -0.619 -2.982 1.00 92.19 86 SER A C 1
ATOM 712 O O . SER A 1 86 ? 7.740 -0.148 -3.744 1.00 92.19 86 SER A O 1
ATOM 714 N N . GLU A 1 87 ? 9.882 -0.668 -3.285 1.00 90.62 87 GLU A N 1
ATOM 715 C CA . GLU A 1 87 ? 10.492 -0.163 -4.518 1.00 90.62 87 GLU A CA 1
ATOM 716 C C . GLU A 1 87 ? 9.918 -0.908 -5.730 1.00 90.62 87 GLU A C 1
ATOM 718 O O . GLU A 1 87 ? 9.391 -0.293 -6.656 1.00 90.62 87 GLU A O 1
ATOM 723 N N . LEU A 1 88 ? 9.906 -2.247 -5.690 1.00 89.06 88 LEU A N 1
ATOM 724 C CA . LEU A 1 88 ? 9.331 -3.065 -6.759 1.00 89.06 88 LEU A CA 1
ATOM 725 C C . LEU A 1 88 ? 7.860 -2.710 -7.032 1.00 89.06 88 LEU A C 1
ATOM 727 O O . LEU A 1 88 ? 7.448 -2.634 -8.191 1.00 89.06 88 LEU A O 1
ATOM 731 N N . HIS A 1 89 ? 7.064 -2.494 -5.985 1.00 88.19 89 HIS A N 1
ATOM 732 C CA . HIS A 1 89 ? 5.640 -2.186 -6.112 1.00 88.19 89 HIS A CA 1
ATOM 733 C C . HIS A 1 89 ? 5.354 -0.762 -6.603 1.00 88.19 89 HIS A C 1
ATOM 735 O O . HIS A 1 89 ? 4.348 -0.562 -7.287 1.00 88.19 89 HIS A O 1
ATOM 741 N N . LEU A 1 90 ? 6.239 0.203 -6.341 1.00 85.94 90 LEU A N 1
ATOM 742 C CA . LEU A 1 90 ? 6.166 1.521 -6.975 1.00 85.94 90 LEU A CA 1
ATOM 743 C C . LEU A 1 90 ? 6.449 1.439 -8.473 1.00 85.94 90 LEU A C 1
ATOM 745 O O . LEU A 1 90 ? 5.703 2.008 -9.267 1.00 85.94 90 LEU A O 1
ATOM 749 N N . LEU A 1 91 ? 7.459 0.661 -8.871 1.00 82.44 91 LEU A N 1
ATOM 750 C CA . LEU A 1 91 ? 7.813 0.484 -10.281 1.00 82.44 91 LEU A CA 1
ATOM 751 C C . LEU A 1 91 ? 6.759 -0.317 -11.062 1.00 82.44 91 LEU A C 1
ATOM 753 O O . LEU A 1 91 ? 6.533 -0.068 -12.244 1.00 82.44 91 LEU A O 1
ATOM 757 N N . ARG A 1 92 ? 6.099 -1.285 -10.412 1.00 80.06 92 ARG A N 1
ATOM 758 C CA . ARG A 1 92 ? 5.036 -2.117 -11.012 1.00 80.06 92 ARG A CA 1
ATOM 759 C C . ARG A 1 92 ? 3.663 -1.449 -11.043 1.00 80.06 92 ARG A C 1
ATOM 761 O O . ARG A 1 92 ? 2.733 -2.043 -11.601 1.00 80.06 92 ARG A O 1
ATOM 768 N N . ASN A 1 93 ? 3.528 -0.260 -10.461 1.00 77.75 93 ASN A N 1
ATOM 769 C CA . ASN A 1 93 ? 2.273 0.477 -10.369 1.00 77.75 93 ASN A CA 1
ATOM 770 C C . ASN A 1 93 ? 1.561 0.527 -11.737 1.00 77.75 93 ASN A C 1
ATOM 772 O O . ASN A 1 93 ? 2.128 0.976 -12.737 1.00 77.75 93 ASN A O 1
ATOM 776 N N . GLN A 1 94 ? 0.310 0.054 -11.789 1.00 74.94 94 GLN A N 1
ATOM 777 C CA . GLN A 1 94 ? -0.456 -0.039 -13.040 1.00 74.94 94 GLN A CA 1
ATOM 778 C C . GLN A 1 94 ? -0.682 1.333 -13.678 1.00 74.94 94 GLN A C 1
ATOM 780 O O . GLN A 1 94 ? -0.610 1.473 -14.896 1.00 74.94 94 GLN A O 1
ATOM 785 N N . LYS A 1 95 ? -0.894 2.359 -12.847 1.00 72.62 95 LYS A N 1
ATOM 786 C CA . LYS A 1 95 ? -1.063 3.746 -13.287 1.00 72.62 95 LYS A CA 1
ATOM 787 C C . LYS A 1 95 ? 0.188 4.236 -14.009 1.00 72.62 95 LYS A C 1
ATOM 789 O O . LYS A 1 95 ? 0.067 4.852 -15.058 1.00 72.62 95 LYS A O 1
ATOM 794 N N . PHE A 1 96 ? 1.374 3.916 -13.492 1.00 71.94 96 PHE A N 1
ATOM 795 C CA . PHE A 1 96 ? 2.646 4.269 -14.125 1.00 71.94 96 PHE A CA 1
ATOM 796 C C . PHE A 1 96 ? 2.867 3.515 -15.443 1.00 71.94 96 PHE A C 1
ATOM 798 O O . PHE A 1 96 ? 3.198 4.130 -16.451 1.00 71.94 96 PHE A O 1
ATOM 805 N N . ARG A 1 97 ? 2.592 2.205 -15.466 1.00 73.25 97 ARG A N 1
ATOM 806 C CA . ARG A 1 97 ? 2.715 1.376 -16.680 1.00 73.25 97 ARG A CA 1
ATOM 807 C C . ARG A 1 97 ? 1.706 1.716 -17.776 1.00 73.25 97 ARG A C 1
ATOM 809 O O . ARG A 1 97 ? 1.949 1.388 -18.928 1.00 73.25 97 ARG A O 1
ATOM 816 N N . SER A 1 98 ? 0.580 2.340 -17.428 1.00 68.81 98 SER A N 1
ATOM 817 C CA . SER A 1 98 ? -0.428 2.773 -18.403 1.00 68.81 98 SER A CA 1
ATOM 818 C C . SER A 1 98 ? -0.065 4.053 -19.167 1.00 68.81 98 SER A C 1
ATOM 820 O O . SER A 1 98 ? -0.821 4.449 -20.047 1.00 68.81 98 SER A O 1
ATOM 822 N N . TYR A 1 99 ? 1.058 4.709 -18.848 1.00 67.94 99 TYR A N 1
ATOM 823 C CA . TYR A 1 99 ? 1.569 5.818 -19.654 1.00 67.94 99 TYR A CA 1
ATOM 824 C C . TYR A 1 99 ? 2.336 5.266 -20.866 1.00 67.94 99 TYR A C 1
ATOM 826 O O . TYR A 1 99 ? 3.360 4.605 -20.701 1.00 67.94 99 TYR A O 1
ATOM 834 N N . ASP A 1 100 ? 1.846 5.576 -22.072 1.00 55.34 100 ASP A N 1
ATOM 835 C CA . ASP A 1 100 ? 2.220 4.985 -23.375 1.00 55.34 100 ASP A CA 1
ATOM 836 C C . ASP A 1 100 ? 3.712 5.075 -23.784 1.00 55.34 100 ASP A C 1
ATOM 838 O O . ASP A 1 100 ? 4.101 4.539 -24.819 1.00 55.34 100 ASP A O 1
ATOM 842 N N . GLU A 1 101 ? 4.580 5.710 -22.994 1.00 59.69 101 GLU A N 1
ATOM 843 C CA . GLU A 1 101 ? 5.980 5.972 -23.366 1.00 59.69 101 GLU A CA 1
ATOM 844 C C . GLU A 1 101 ? 7.018 5.105 -22.632 1.00 59.69 101 GLU A C 1
ATOM 846 O O . GLU A 1 101 ? 8.205 5.181 -22.956 1.00 59.69 101 GLU A O 1
ATOM 851 N N . MET A 1 102 ? 6.624 4.269 -21.660 1.00 65.44 102 MET A N 1
ATOM 852 C CA . MET A 1 102 ? 7.597 3.527 -20.849 1.00 65.44 102 MET A CA 1
ATOM 853 C C . MET A 1 102 ? 7.624 2.018 -21.110 1.00 65.44 102 MET A C 1
ATOM 855 O O . MET A 1 102 ? 6.770 1.262 -20.654 1.00 65.44 102 MET A O 1
ATOM 859 N N . ASP A 1 103 ? 8.704 1.551 -21.741 1.00 73.25 103 ASP A N 1
ATOM 860 C CA . ASP A 1 103 ? 9.049 0.127 -21.781 1.00 73.25 103 ASP A CA 1
ATOM 861 C C . ASP A 1 103 ? 9.612 -0.306 -20.416 1.00 73.25 103 ASP A C 1
ATOM 863 O O . ASP A 1 103 ? 10.804 -0.140 -20.133 1.00 73.25 103 ASP A O 1
ATOM 867 N N . TYR A 1 104 ? 8.740 -0.830 -19.548 1.00 73.06 104 TYR A N 1
ATOM 868 C CA . TYR A 1 104 ? 9.101 -1.298 -18.204 1.00 73.06 104 TYR A CA 1
ATOM 869 C C . TYR A 1 104 ? 10.275 -2.284 -18.229 1.00 73.06 104 TYR A C 1
ATOM 871 O O . TYR A 1 104 ? 11.198 -2.160 -17.427 1.00 73.06 104 TYR A O 1
ATOM 879 N N . SER A 1 105 ? 10.278 -3.231 -19.173 1.00 72.56 105 SER A N 1
ATOM 880 C CA . SER A 1 105 ? 11.303 -4.279 -19.232 1.00 72.56 105 SER A CA 1
ATOM 881 C C . SER A 1 105 ? 12.680 -3.706 -19.561 1.00 72.56 105 SER A C 1
ATOM 883 O O . SER A 1 105 ? 13.671 -4.108 -18.953 1.00 72.56 105 SER A O 1
ATOM 885 N N . LYS A 1 106 ? 12.756 -2.731 -20.477 1.00 75.69 106 LYS A N 1
ATOM 886 C CA . LYS A 1 106 ? 14.027 -2.065 -20.813 1.00 75.69 106 LYS A CA 1
ATOM 887 C C . LYS A 1 106 ? 14.525 -1.130 -19.713 1.00 75.69 106 LYS A C 1
ATOM 889 O O . LYS A 1 106 ? 15.731 -0.992 -19.539 1.00 75.69 106 LYS A O 1
ATOM 894 N N . ASN A 1 107 ? 13.614 -0.498 -18.976 1.00 77.06 107 ASN A N 1
ATOM 895 C CA . ASN A 1 107 ? 13.962 0.505 -17.967 1.00 77.06 107 ASN A CA 1
ATOM 896 C C . ASN A 1 107 ? 14.082 -0.061 -16.544 1.00 77.06 107 ASN A C 1
ATOM 898 O O . ASN A 1 107 ? 14.542 0.650 -15.654 1.00 77.06 107 ASN A O 1
ATOM 902 N N . TYR A 1 108 ? 13.711 -1.325 -16.314 1.00 80.69 108 TYR A N 1
ATOM 903 C CA . TYR A 1 108 ? 13.642 -1.925 -14.979 1.00 80.69 108 TYR A CA 1
ATOM 904 C C . TYR A 1 108 ? 14.929 -1.746 -14.163 1.00 80.69 108 TYR A C 1
ATOM 906 O O . TYR A 1 108 ? 14.868 -1.309 -13.015 1.00 80.69 108 TYR A O 1
ATOM 914 N N . HIS A 1 109 ? 16.095 -2.031 -14.752 1.00 80.44 109 HIS A N 1
ATOM 915 C CA . HIS A 1 109 ? 17.377 -1.906 -14.052 1.00 80.44 109 HIS A CA 1
ATOM 916 C C . HIS A 1 109 ? 17.687 -0.462 -13.652 1.00 80.44 109 HIS A C 1
ATOM 918 O O . HIS A 1 109 ? 18.046 -0.212 -12.504 1.00 80.44 109 HIS A O 1
ATOM 924 N N . TYR A 1 110 ? 17.487 0.481 -14.572 1.00 83.38 110 TYR A N 1
ATOM 925 C CA . TYR A 1 110 ? 17.703 1.905 -14.327 1.00 83.38 110 TYR A CA 1
ATOM 926 C C . TYR A 1 110 ? 16.771 2.442 -13.232 1.00 83.38 110 TYR A C 1
ATOM 928 O O . TYR A 1 110 ? 17.217 3.089 -12.287 1.00 83.38 110 TYR A O 1
ATOM 936 N N . LEU A 1 111 ? 15.480 2.112 -13.313 1.00 82.31 111 LEU A N 1
ATOM 937 C CA . LEU A 1 111 ? 14.483 2.521 -12.324 1.00 82.31 111 LEU A CA 1
ATOM 938 C C . LEU A 1 111 ? 14.762 1.919 -10.939 1.00 82.31 111 LEU A C 1
ATOM 940 O O . LEU A 1 111 ? 14.644 2.606 -9.927 1.00 82.31 111 LEU A O 1
ATOM 944 N N . THR A 1 112 ? 15.188 0.654 -10.893 1.00 83.62 112 THR A N 1
ATOM 945 C CA . THR A 1 112 ? 15.574 -0.015 -9.640 1.00 83.62 112 THR A CA 1
ATOM 946 C C . THR A 1 112 ? 16.805 0.643 -9.015 1.00 83.62 112 THR A C 1
ATOM 948 O O . THR A 1 112 ? 16.882 0.777 -7.796 1.00 83.62 112 THR A O 1
ATOM 951 N N . GLU A 1 113 ? 17.764 1.094 -9.826 1.00 84.31 113 GLU A N 1
ATOM 952 C CA . GLU A 1 113 ? 18.947 1.801 -9.332 1.00 84.31 113 GLU A CA 1
ATOM 953 C C . GLU A 1 113 ? 18.591 3.160 -8.709 1.00 84.31 113 GLU A C 1
ATOM 955 O O . GLU A 1 113 ? 19.125 3.511 -7.653 1.00 84.31 113 GLU A O 1
ATOM 960 N N . ILE A 1 114 ? 17.667 3.909 -9.327 1.00 84.06 114 ILE A N 1
ATOM 961 C CA . ILE A 1 114 ? 17.148 5.167 -8.770 1.00 84.06 114 ILE A CA 1
ATOM 962 C C . ILE A 1 114 ? 16.499 4.911 -7.410 1.00 84.06 114 ILE A C 1
ATOM 964 O O . ILE A 1 114 ? 16.875 5.549 -6.426 1.00 84.06 114 ILE A O 1
ATOM 968 N N . GLU A 1 115 ? 15.568 3.959 -7.341 1.00 86.00 115 GLU A N 1
ATOM 969 C CA . GLU A 1 115 ? 14.859 3.625 -6.104 1.00 86.00 115 GLU A CA 1
ATOM 970 C C . GLU A 1 115 ? 15.820 3.154 -5.000 1.00 86.00 115 GLU A C 1
ATOM 972 O O . GLU A 1 115 ? 15.740 3.617 -3.862 1.00 86.00 115 GLU A O 1
ATOM 977 N N . SER A 1 116 ? 16.808 2.322 -5.341 1.00 83.56 116 SER A N 1
ATOM 978 C CA . SER A 1 116 ? 17.816 1.846 -4.387 1.00 83.56 116 SER A CA 1
ATOM 979 C C . SER A 1 116 ? 18.684 2.980 -3.827 1.00 83.56 116 SER A C 1
ATOM 981 O O . SER A 1 116 ? 19.003 2.992 -2.635 1.00 83.56 116 SER A O 1
ATOM 983 N N . LYS A 1 117 ? 19.039 3.975 -4.652 1.00 84.62 117 LYS A N 1
ATOM 984 C CA . LYS A 1 117 ? 19.726 5.192 -4.186 1.00 84.62 117 LYS A CA 1
ATOM 985 C C . LYS A 1 117 ? 18.815 6.028 -3.290 1.00 84.62 117 LYS A C 1
ATOM 987 O O . LYS A 1 117 ? 19.269 6.530 -2.259 1.00 84.62 117 LYS A O 1
ATOM 992 N N . PHE A 1 118 ? 17.544 6.147 -3.666 1.00 85.56 118 PHE A N 1
ATOM 993 C CA . PHE A 1 118 ? 16.555 6.930 -2.939 1.00 85.56 118 PHE A CA 1
ATOM 994 C C . PHE A 1 118 ? 16.201 6.327 -1.575 1.00 85.56 118 PHE A C 1
ATOM 996 O O . PHE A 1 118 ? 15.927 7.076 -0.643 1.00 85.56 118 PHE A O 1
ATOM 1003 N N . ARG A 1 119 ? 16.332 5.006 -1.393 1.00 86.44 119 ARG A N 1
ATOM 1004 C CA . ARG A 1 119 ? 16.147 4.310 -0.105 1.00 86.44 119 ARG A CA 1
ATOM 1005 C C . ARG A 1 119 ? 16.807 5.014 1.080 1.00 86.44 119 ARG A C 1
ATOM 1007 O O . ARG A 1 119 ? 16.216 5.094 2.150 1.00 86.44 119 ARG A O 1
ATOM 1014 N N . ARG A 1 120 ? 18.023 5.541 0.889 1.00 87.06 120 ARG A N 1
ATOM 1015 C CA . ARG A 1 120 ? 18.807 6.214 1.944 1.00 87.06 120 ARG A CA 1
ATOM 1016 C C . ARG A 1 120 ? 18.145 7.478 2.491 1.00 87.06 120 ARG A C 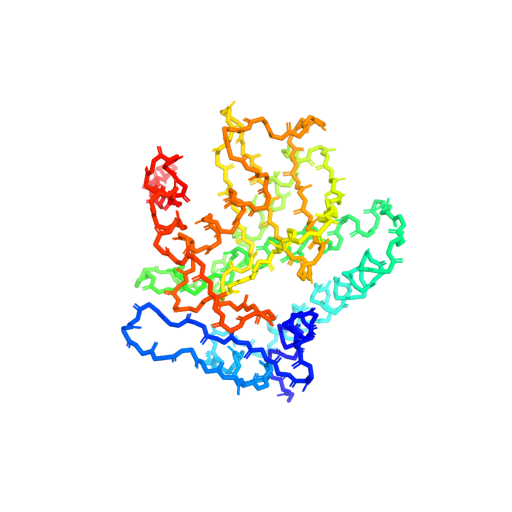1
ATOM 1018 O O . ARG A 1 120 ? 18.554 7.958 3.540 1.00 87.06 120 ARG A O 1
ATOM 1025 N N . TYR A 1 121 ? 17.153 8.013 1.786 1.00 89.94 121 TYR A N 1
ATOM 1026 C CA . TYR A 1 121 ? 16.320 9.102 2.272 1.00 89.94 121 TYR A CA 1
ATOM 1027 C C . TYR A 1 121 ? 15.468 8.678 3.481 1.00 89.94 121 TYR A C 1
ATOM 1029 O O . TYR A 1 121 ? 15.243 9.476 4.387 1.00 89.94 121 TYR A O 1
ATOM 1037 N N . PHE A 1 122 ? 15.018 7.421 3.532 1.00 91.06 122 PHE A N 1
ATOM 1038 C CA . PHE A 1 122 ? 14.180 6.909 4.611 1.00 91.06 122 PHE A CA 1
ATOM 1039 C C . PHE A 1 122 ? 15.031 6.319 5.743 1.00 91.06 122 PHE A C 1
ATOM 1041 O O . PHE A 1 122 ? 15.384 5.140 5.738 1.00 91.06 122 PHE A O 1
ATOM 1048 N N . CYS A 1 123 ? 15.351 7.147 6.736 1.00 89.12 123 CYS A N 1
ATOM 1049 C CA . CYS A 1 123 ? 16.161 6.754 7.894 1.00 89.12 123 CYS A CA 1
ATOM 1050 C C . CYS A 1 123 ? 15.382 5.972 8.964 1.00 89.12 123 CYS A C 1
ATOM 1052 O O . CYS A 1 123 ? 15.991 5.335 9.823 1.00 89.12 123 CYS A O 1
ATOM 1054 N N . TYR A 1 124 ? 14.051 6.029 8.934 1.00 90.12 124 TYR A N 1
ATOM 1055 C CA . TYR A 1 124 ? 13.179 5.423 9.933 1.00 90.12 124 TYR A CA 1
ATOM 1056 C C . TYR A 1 124 ? 12.139 4.531 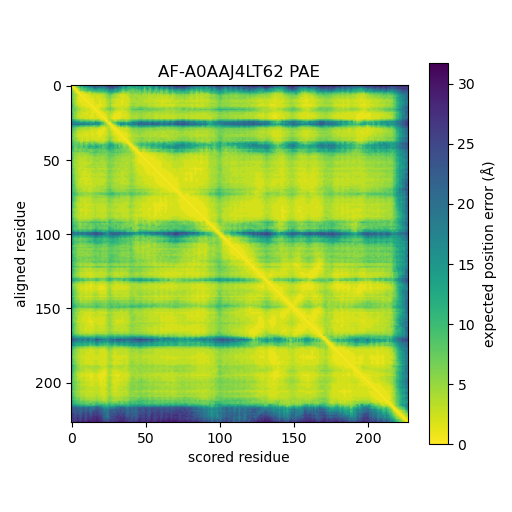9.268 1.00 90.12 124 TYR A C 1
ATOM 1058 O O . TYR A 1 124 ? 11.527 4.915 8.271 1.00 90.12 124 TYR A O 1
ATOM 1066 N N . LEU A 1 125 ? 11.910 3.362 9.865 1.00 91.38 125 LEU A N 1
ATOM 1067 C CA . LEU A 1 125 ? 10.803 2.475 9.537 1.00 91.38 125 LEU A CA 1
ATOM 1068 C C . LEU A 1 125 ? 9.976 2.253 10.801 1.00 91.38 125 LEU A C 1
ATOM 1070 O O . LEU A 1 125 ? 10.467 1.740 11.806 1.00 91.38 125 LEU A O 1
ATOM 1074 N N . SER A 1 126 ? 8.716 2.658 10.745 1.00 90.31 126 SER A N 1
ATOM 1075 C CA . SER A 1 126 ? 7.756 2.538 11.834 1.00 90.31 126 SER A CA 1
ATOM 1076 C C . SER A 1 126 ? 6.616 1.613 11.430 1.00 90.31 126 SER A C 1
ATOM 1078 O O . SER A 1 126 ? 6.153 1.630 10.290 1.00 90.31 126 SER A O 1
ATOM 1080 N N . VAL A 1 127 ? 6.145 0.816 12.386 1.00 91.62 127 VAL A N 1
ATOM 1081 C CA . VAL A 1 127 ? 4.939 0.002 12.231 1.00 91.62 127 VAL A CA 1
ATOM 1082 C C . VAL A 1 127 ? 3.831 0.663 13.032 1.00 91.62 127 VAL A C 1
ATOM 1084 O O . VAL A 1 127 ? 3.944 0.812 14.248 1.00 91.62 127 VAL A O 1
ATOM 1087 N N . TYR A 1 128 ? 2.770 1.069 12.348 1.00 91.88 128 TYR A N 1
ATOM 1088 C CA . TYR A 1 128 ? 1.578 1.612 12.979 1.00 91.88 128 TYR A CA 1
ATOM 1089 C C . TYR A 1 128 ? 0.531 0.510 13.114 1.00 91.88 128 TYR A C 1
ATOM 1091 O O . TYR A 1 128 ? 0.280 -0.233 12.162 1.00 91.88 128 TYR A O 1
ATOM 1099 N N . ARG A 1 129 ? -0.108 0.434 14.284 1.00 92.88 129 ARG A N 1
ATOM 1100 C CA . ARG A 1 129 ? -1.243 -0.454 14.528 1.00 92.88 129 ARG A CA 1
ATOM 1101 C C . ARG A 1 129 ? -2.474 0.351 14.896 1.00 92.88 129 ARG A C 1
ATOM 1103 O O . ARG A 1 129 ? -2.400 1.209 15.773 1.00 92.88 129 ARG A O 1
ATOM 1110 N N . CYS A 1 130 ? -3.584 0.071 14.222 1.00 92.44 130 CYS A N 1
ATOM 1111 C CA . CYS A 1 130 ? -4.860 0.705 14.531 1.00 92.44 130 CYS A CA 1
ATOM 1112 C C . CYS A 1 130 ? -5.302 0.365 15.956 1.00 92.44 130 CYS A C 1
ATOM 1114 O O . CYS A 1 130 ? -5.043 -0.727 16.467 1.00 92.44 130 CYS A O 1
ATOM 1116 N N . SER A 1 131 ? -6.003 1.310 16.578 1.00 86.31 131 SER A N 1
ATOM 1117 C CA . SER A 1 131 ? -6.648 1.118 17.873 1.00 86.31 131 SER A CA 1
ATOM 1118 C C . SER A 1 131 ? -8.163 1.274 17.727 1.00 86.31 131 SER A C 1
ATOM 1120 O O . SER A 1 131 ? -8.635 2.059 16.905 1.00 86.31 131 SER A O 1
ATOM 1122 N N . GLY A 1 132 ? -8.937 0.511 18.502 1.00 88.06 132 GLY A N 1
ATOM 1123 C CA . GLY A 1 132 ? -10.400 0.575 18.459 1.00 88.06 132 GLY A CA 1
ATOM 1124 C C . GLY A 1 132 ? -10.987 0.150 17.108 1.00 88.06 132 GLY A C 1
ATOM 1125 O O . GLY A 1 132 ? -10.699 -0.938 16.618 1.00 88.06 132 GLY A O 1
ATOM 1126 N N . GLU A 1 133 ? -11.844 0.998 16.534 1.00 90.50 133 GLU A N 1
ATOM 1127 C CA . GLU A 1 133 ? -12.575 0.718 15.286 1.00 90.50 133 GLU A CA 1
ATOM 1128 C C . GLU A 1 133 ? -11.869 1.223 14.020 1.00 90.50 133 GLU A C 1
ATOM 1130 O O . GLU A 1 133 ? -12.388 1.044 12.910 1.00 90.50 133 GLU A O 1
ATOM 1135 N N . GLU A 1 134 ? -10.706 1.862 14.165 1.00 94.44 134 GLU A N 1
ATOM 1136 C CA . GLU A 1 134 ? -9.911 2.316 13.030 1.00 94.44 134 GLU A CA 1
ATOM 1137 C C . GLU A 1 134 ? -9.400 1.134 12.208 1.00 94.44 134 GLU A C 1
ATOM 1139 O O . GLU A 1 134 ? -9.205 0.026 12.707 1.00 94.44 134 GLU A O 1
ATOM 1144 N N . TYR A 1 135 ? -9.204 1.372 10.917 1.00 96.56 135 TYR A N 1
ATOM 1145 C CA . TYR A 1 135 ? -8.748 0.344 10.000 1.00 96.56 135 TYR A CA 1
ATOM 1146 C C . TYR A 1 135 ? -8.034 0.954 8.804 1.00 96.56 135 TYR A C 1
ATOM 1148 O O . TYR A 1 135 ? -8.263 2.111 8.446 1.00 96.56 135 TYR A O 1
ATOM 1156 N N . PHE A 1 136 ? -7.236 0.134 8.136 1.00 96.88 136 PHE A N 1
ATOM 1157 C CA . PHE A 1 136 ? -6.638 0.443 6.854 1.00 96.88 136 PHE A CA 1
ATOM 1158 C C . PHE A 1 136 ? -7.320 -0.300 5.709 1.00 96.88 136 PHE A C 1
ATOM 1160 O O . PHE A 1 136 ? -7.753 -1.449 5.827 1.00 96.88 136 PHE A O 1
ATOM 1167 N N . ILE A 1 137 ? -7.367 0.360 4.560 1.00 96.38 137 ILE A N 1
ATOM 1168 C CA . ILE A 1 137 ? -7.628 -0.265 3.264 1.00 96.38 137 ILE A CA 1
ATOM 1169 C C . ILE A 1 137 ? -6.292 -0.582 2.572 1.00 96.38 137 ILE A C 1
ATOM 1171 O O . ILE A 1 137 ? -5.217 -0.242 3.070 1.00 96.38 137 ILE A O 1
ATOM 1175 N N . THR A 1 138 ? -6.355 -1.217 1.406 1.00 95.31 138 THR A N 1
ATOM 1176 C CA . THR A 1 138 ? -5.260 -1.253 0.425 1.00 95.31 138 THR A CA 1
ATOM 1177 C C . THR A 1 138 ? -5.815 -0.981 -0.976 1.00 95.31 138 THR A C 1
ATOM 1179 O O . THR A 1 138 ? -7.009 -0.720 -1.137 1.00 95.31 138 THR A O 1
ATOM 1182 N N . SER A 1 139 ? -4.979 -0.990 -2.007 1.00 91.94 139 SER A N 1
ATOM 1183 C CA . SER A 1 139 ? -5.407 -0.797 -3.393 1.00 91.94 139 SER A CA 1
ATOM 1184 C C . SER A 1 139 ? -4.600 -1.669 -4.352 1.00 91.94 139 SER A C 1
ATOM 1186 O O . SER A 1 139 ? -3.692 -2.395 -3.947 1.00 91.94 139 SER A O 1
ATOM 1188 N N . ASP A 1 140 ? -4.938 -1.602 -5.634 1.00 87.50 140 ASP A N 1
ATOM 1189 C CA . ASP A 1 140 ? -4.114 -2.160 -6.711 1.00 87.50 140 ASP A CA 1
ATOM 1190 C C . ASP A 1 140 ? -2.738 -1.480 -6.850 1.00 87.50 140 ASP A C 1
ATOM 1192 O O . ASP A 1 140 ? -1.824 -2.067 -7.426 1.00 87.50 140 ASP A O 1
ATOM 1196 N N . ASN A 1 141 ? -2.556 -0.309 -6.232 1.00 87.88 141 ASN A N 1
ATOM 1197 C CA . ASN A 1 141 ? -1.275 0.360 -6.011 1.00 87.88 141 ASN A CA 1
ATOM 1198 C C . ASN A 1 141 ? -0.998 0.469 -4.495 1.00 87.88 141 ASN A C 1
ATOM 1200 O O . ASN A 1 141 ? -1.212 1.528 -3.896 1.00 87.88 141 ASN A O 1
ATOM 1204 N N . PRO A 1 142 ? -0.568 -0.623 -3.837 1.00 89.00 142 PRO A N 1
ATOM 1205 C CA . PRO A 1 142 ? -0.544 -0.710 -2.374 1.00 89.00 142 PRO A CA 1
ATOM 1206 C C . PRO A 1 142 ? 0.529 0.164 -1.712 1.00 89.00 142 PRO A C 1
ATOM 1208 O O . PRO A 1 142 ? 0.416 0.460 -0.525 1.00 89.00 142 PRO A O 1
ATOM 1211 N N . VAL A 1 143 ? 1.555 0.564 -2.469 1.00 91.44 143 VAL A N 1
ATOM 1212 C CA . VAL A 1 143 ? 2.658 1.414 -2.009 1.00 91.44 143 VAL A CA 1
ATOM 1213 C C . VAL A 1 143 ? 2.514 2.793 -2.625 1.00 91.44 143 VAL A C 1
ATOM 1215 O O . VAL A 1 143 ? 2.261 2.926 -3.826 1.00 91.44 143 VAL A O 1
ATOM 1218 N N . MET A 1 144 ? 2.693 3.821 -1.805 1.00 88.31 144 MET A N 1
ATOM 1219 C CA . MET A 1 144 ? 2.711 5.200 -2.270 1.00 88.31 144 MET A CA 1
ATOM 1220 C C . MET A 1 144 ? 3.708 6.043 -1.491 1.00 88.31 144 MET A C 1
ATOM 1222 O O . MET A 1 144 ? 3.965 5.788 -0.313 1.00 88.31 144 MET A O 1
ATOM 1226 N N . ASP A 1 145 ? 4.160 7.098 -2.157 1.00 88.44 145 ASP A N 1
ATOM 1227 C CA . ASP A 1 145 ? 4.924 8.174 -1.554 1.00 88.44 145 ASP A CA 1
ATOM 1228 C C . ASP A 1 145 ? 4.015 9.401 -1.379 1.00 88.44 145 ASP A C 1
ATOM 1230 O O . ASP A 1 145 ? 3.337 9.832 -2.317 1.00 88.44 145 ASP A O 1
ATOM 1234 N N . LEU A 1 146 ? 3.981 9.954 -0.167 1.00 84.06 146 LEU A N 1
ATOM 1235 C CA . LEU A 1 146 ? 3.181 11.118 0.205 1.00 84.06 146 LEU A CA 1
ATOM 1236 C C . LEU A 1 146 ? 4.078 12.256 0.659 1.00 84.06 146 LEU A C 1
ATOM 1238 O O . LEU A 1 146 ? 4.985 12.054 1.461 1.00 84.06 146 LEU A O 1
ATOM 1242 N N . SER A 1 147 ? 3.792 13.467 0.187 1.00 80.81 147 SER A N 1
ATOM 1243 C CA . SER A 1 147 ? 4.413 14.663 0.747 1.00 80.81 147 SER A CA 1
ATOM 1244 C C . SER A 1 147 ? 3.635 15.097 1.983 1.00 80.81 147 SER A C 1
ATOM 1246 O O . SER A 1 147 ? 2.471 15.482 1.879 1.00 80.81 147 SER A O 1
ATOM 1248 N N . VAL A 1 148 ? 4.269 15.033 3.152 1.00 75.12 148 VAL A N 1
ATOM 1249 C CA . VAL A 1 148 ? 3.678 15.462 4.419 1.00 75.12 148 VAL A CA 1
ATOM 1250 C C . VAL A 1 148 ? 4.656 16.373 5.143 1.00 75.12 148 VAL A C 1
ATOM 1252 O O . VAL A 1 148 ? 5.800 16.006 5.397 1.00 75.12 148 VAL A O 1
ATOM 1255 N N . ASN A 1 149 ? 4.212 17.596 5.447 1.00 76.56 149 ASN A N 1
ATOM 1256 C CA . ASN A 1 149 ? 5.026 18.638 6.085 1.00 76.56 149 ASN A CA 1
ATOM 1257 C C . ASN A 1 149 ? 6.374 18.894 5.377 1.00 76.56 149 ASN A C 1
ATOM 1259 O O . ASN A 1 149 ? 7.377 19.176 6.023 1.00 76.56 149 ASN A O 1
ATOM 1263 N N . GLY A 1 150 ? 6.403 18.782 4.043 1.00 79.50 150 GLY A N 1
ATOM 1264 C CA . GLY A 1 150 ? 7.611 18.980 3.231 1.00 79.50 150 GLY A CA 1
ATOM 1265 C C . GLY A 1 150 ? 8.549 17.770 3.157 1.00 79.50 150 GLY A C 1
ATOM 1266 O O . GLY A 1 150 ? 9.518 17.810 2.404 1.00 79.50 150 GLY A O 1
ATOM 1267 N N . PHE A 1 151 ? 8.248 16.684 3.871 1.00 85.81 151 PHE A N 1
ATOM 1268 C CA . PHE A 1 151 ? 8.971 15.418 3.772 1.00 85.81 151 PHE A CA 1
ATOM 1269 C C . PHE A 1 151 ? 8.228 14.444 2.873 1.00 85.81 151 PHE A C 1
ATOM 1271 O O . PHE A 1 151 ? 6.999 14.444 2.827 1.00 85.81 151 PHE A O 1
ATOM 1278 N N . LEU A 1 152 ? 8.972 13.595 2.171 1.00 87.81 152 LEU A N 1
ATOM 1279 C CA . LEU A 1 152 ? 8.381 12.444 1.511 1.00 87.81 152 LEU A CA 1
ATOM 1280 C C . LEU A 1 152 ? 8.292 11.298 2.522 1.00 87.81 152 LEU A C 1
ATOM 1282 O O . LEU A 1 152 ? 9.260 10.992 3.212 1.00 87.81 152 LEU A O 1
ATOM 1286 N N . VAL A 1 153 ? 7.143 10.651 2.625 1.00 89.31 153 VAL A N 1
ATOM 1287 C CA . VAL A 1 153 ? 6.990 9.423 3.408 1.00 89.31 153 VAL A CA 1
ATOM 1288 C C . VAL A 1 153 ? 6.464 8.326 2.509 1.00 89.31 153 VAL A C 1
ATOM 1290 O O . VAL A 1 153 ? 5.588 8.575 1.682 1.00 89.31 153 VAL A O 1
ATOM 1293 N N . ARG A 1 154 ? 6.978 7.112 2.680 1.00 92.31 154 ARG A N 1
ATOM 1294 C CA . ARG A 1 154 ? 6.500 5.935 1.958 1.00 92.31 154 ARG A CA 1
ATOM 1295 C C . ARG A 1 154 ? 5.627 5.112 2.875 1.00 92.31 154 ARG A C 1
ATOM 1297 O O . ARG A 1 154 ? 6.037 4.775 3.985 1.00 92.31 154 ARG A O 1
ATOM 1304 N N . ILE A 1 155 ? 4.425 4.792 2.421 1.00 92.81 155 ILE A N 1
ATOM 1305 C CA . ILE A 1 155 ? 3.463 4.038 3.219 1.00 92.81 155 ILE A CA 1
ATOM 1306 C C . ILE A 1 155 ? 2.842 2.897 2.434 1.00 92.81 155 ILE A C 1
ATOM 1308 O O . ILE A 1 155 ? 2.616 2.993 1.225 1.00 92.81 155 ILE A O 1
ATOM 1312 N N . PHE A 1 156 ? 2.539 1.822 3.155 1.00 94.00 156 PHE A N 1
ATOM 1313 C CA . PHE A 1 156 ? 1.712 0.728 2.668 1.00 94.00 156 PHE A CA 1
ATOM 1314 C C . PHE A 1 156 ? 1.096 -0.041 3.835 1.00 94.00 156 PHE A C 1
ATOM 1316 O O . PHE A 1 156 ? 1.761 -0.400 4.811 1.00 94.00 156 PHE A O 1
ATOM 1323 N N . SER A 1 157 ? -0.200 -0.308 3.724 1.00 95.19 157 SER A N 1
ATOM 1324 C CA . SER A 1 157 ? -0.945 -1.108 4.692 1.00 95.19 157 SER A CA 1
ATOM 1325 C C . SER A 1 157 ? -0.552 -2.578 4.554 1.00 95.19 157 SER A C 1
ATOM 1327 O O . SER A 1 157 ? -0.503 -3.099 3.442 1.00 95.19 157 SER A O 1
ATOM 1329 N N . LEU A 1 158 ? -0.292 -3.273 5.657 1.00 94.06 158 LEU A N 1
ATOM 1330 C CA . LEU A 1 158 ? -0.015 -4.713 5.666 1.00 94.06 158 LEU A CA 1
ATOM 1331 C C . LEU A 1 158 ? -1.280 -5.544 5.859 1.00 94.06 158 LEU A C 1
ATOM 1333 O O . LEU A 1 158 ? -1.349 -6.667 5.371 1.00 94.06 158 LEU A O 1
ATOM 1337 N N . SER A 1 159 ? -2.242 -5.023 6.608 1.00 94.31 159 SER A N 1
ATOM 1338 C CA . SER A 1 159 ? -3.528 -5.642 6.948 1.00 94.31 159 SER A CA 1
ATOM 1339 C C . SER A 1 159 ? -4.494 -4.533 7.388 1.00 94.31 159 SER A C 1
ATOM 1341 O O . SER A 1 159 ? -4.072 -3.379 7.513 1.00 94.31 159 SER A O 1
ATOM 1343 N N . PRO A 1 160 ? -5.778 -4.835 7.654 1.00 95.56 160 PRO A N 1
ATOM 1344 C CA . PRO A 1 160 ? -6.719 -3.834 8.145 1.00 95.56 160 PRO A CA 1
ATOM 1345 C C . PRO A 1 160 ? -6.307 -3.155 9.456 1.00 95.56 160 PRO A C 1
ATOM 1347 O O . PRO A 1 160 ? -6.832 -2.097 9.758 1.00 95.56 160 PRO A O 1
ATOM 1350 N N . ASP A 1 161 ? -5.387 -3.725 10.229 1.00 95.00 161 ASP A N 1
ATOM 1351 C CA . ASP A 1 161 ? -4.952 -3.220 11.533 1.00 95.00 161 ASP A CA 1
ATOM 1352 C C . ASP A 1 161 ? -3.475 -2.797 11.578 1.00 95.00 161 ASP A C 1
ATOM 1354 O O . ASP A 1 161 ? -3.014 -2.348 12.624 1.00 95.00 161 ASP A O 1
ATOM 1358 N N . CYS A 1 162 ? -2.715 -2.955 10.490 1.00 94.94 162 CYS A N 1
ATOM 1359 C CA . CYS A 1 162 ? -1.263 -2.778 10.492 1.00 94.94 162 CYS A CA 1
ATOM 1360 C C . CYS A 1 162 ? -0.780 -2.065 9.228 1.00 94.94 162 CYS A C 1
ATOM 1362 O O . CYS A 1 162 ? -1.182 -2.411 8.116 1.00 94.94 162 CYS A O 1
ATOM 1364 N N . LEU A 1 163 ? 0.134 -1.112 9.390 1.00 94.56 163 LEU A N 1
ATOM 1365 C CA . LEU A 1 163 ? 0.763 -0.354 8.312 1.00 94.56 163 LEU A CA 1
ATOM 1366 C C . LEU A 1 163 ? 2.259 -0.177 8.570 1.00 94.56 163 LEU A C 1
ATOM 1368 O O . LEU A 1 163 ? 2.689 -0.044 9.715 1.00 94.56 163 LEU A O 1
ATOM 1372 N N . VAL A 1 164 ? 3.038 -0.121 7.490 1.00 93.94 164 VAL A N 1
ATOM 1373 C CA . VAL A 1 164 ? 4.437 0.318 7.508 1.00 93.94 164 VAL A CA 1
ATOM 1374 C C . VAL A 1 164 ? 4.533 1.754 6.997 1.00 93.94 164 VAL A C 1
ATOM 1376 O O . VAL A 1 164 ? 3.971 2.093 5.954 1.00 93.94 164 VAL A O 1
ATOM 1379 N N . LEU A 1 165 ? 5.269 2.578 7.741 1.00 92.62 165 LEU A N 1
ATOM 1380 C CA . LEU A 1 165 ? 5.655 3.945 7.404 1.00 92.62 165 LEU A CA 1
ATOM 1381 C C . LEU A 1 165 ? 7.180 4.005 7.316 1.00 92.62 165 LEU A C 1
ATOM 1383 O O . LEU A 1 165 ? 7.865 3.656 8.274 1.00 92.62 165 LEU A O 1
ATOM 1387 N N . MET A 1 166 ? 7.708 4.485 6.197 1.00 92.94 166 MET A N 1
ATOM 1388 C CA . MET A 1 166 ? 9.121 4.810 6.029 1.00 92.94 166 MET A CA 1
ATOM 1389 C C . MET A 1 166 ? 9.261 6.328 5.904 1.00 92.94 166 MET A C 1
ATOM 1391 O O . MET A 1 166 ? 8.539 6.962 5.130 1.00 92.94 166 MET A O 1
ATOM 1395 N N . SER A 1 167 ? 10.162 6.921 6.683 1.00 91.44 167 SER A N 1
ATOM 1396 C CA . SER A 1 167 ? 10.264 8.375 6.844 1.00 91.44 167 SER A CA 1
ATOM 1397 C C . SER A 1 167 ? 11.718 8.822 7.040 1.00 91.44 167 SER A C 1
ATOM 1399 O O . SER A 1 167 ? 12.515 8.081 7.620 1.00 91.44 167 SER A O 1
ATOM 1401 N N . PRO A 1 168 ? 12.093 10.036 6.596 1.00 90.12 168 PRO A N 1
ATOM 1402 C CA . PRO A 1 168 ? 13.373 10.655 6.948 1.00 90.12 168 PRO A CA 1
ATOM 1403 C C . PRO A 1 168 ? 13.430 11.121 8.413 1.00 90.12 168 PRO A C 1
ATOM 1405 O O . PRO A 1 168 ? 14.516 11.383 8.924 1.00 90.12 168 PRO A O 1
ATOM 1408 N N . ILE A 1 169 ? 12.282 11.225 9.091 1.00 88.19 169 ILE A N 1
ATOM 1409 C CA . ILE A 1 169 ? 12.151 11.706 10.474 1.00 88.19 169 ILE A CA 1
ATOM 1410 C C . ILE A 1 169 ? 11.395 10.695 11.355 1.00 88.19 169 ILE A C 1
ATOM 1412 O O . ILE A 1 169 ? 10.525 9.984 10.847 1.00 88.19 169 ILE A O 1
ATOM 1416 N N . PRO A 1 170 ? 11.681 10.627 12.669 1.00 81.25 170 PRO A N 1
ATOM 1417 C CA . PRO A 1 170 ? 11.072 9.639 13.565 1.00 81.25 170 PRO A CA 1
ATOM 1418 C C . PRO A 1 170 ? 9.630 9.977 13.970 1.00 81.25 170 PRO A C 1
ATOM 1420 O O . PRO A 1 170 ? 8.914 9.116 14.477 1.00 81.25 170 PRO A O 1
ATOM 1423 N N . GLU A 1 171 ? 9.210 11.233 13.812 1.00 71.81 171 GLU A N 1
ATOM 1424 C CA . GLU A 1 171 ? 7.924 11.703 14.320 1.00 71.81 171 GLU A CA 1
ATOM 1425 C C . GLU A 1 171 ? 6.760 11.307 13.407 1.00 71.81 171 GLU A C 1
ATOM 1427 O O . GLU A 1 171 ? 6.805 11.458 12.185 1.00 71.81 171 GLU A O 1
ATOM 1432 N N . LEU A 1 172 ? 5.686 10.827 14.039 1.00 65.19 172 LEU A N 1
ATOM 1433 C CA . LEU A 1 172 ? 4.416 10.546 13.382 1.00 65.19 172 LEU A CA 1
ATOM 1434 C C . LEU A 1 172 ? 3.769 11.833 12.869 1.00 65.19 172 LEU A C 1
ATOM 1436 O O . LEU A 1 172 ? 3.828 12.897 13.490 1.00 65.19 172 LEU A O 1
ATOM 1440 N N . LEU A 1 173 ? 3.106 11.695 11.727 1.00 68.69 173 LEU A N 1
ATOM 1441 C CA . LEU A 1 173 ? 2.448 12.784 11.027 1.00 68.69 173 LEU A CA 1
ATOM 1442 C C . LEU A 1 173 ? 1.346 13.398 11.899 1.00 68.69 173 LEU A C 1
ATOM 1444 O O . LEU A 1 173 ? 0.448 12.698 12.365 1.00 68.69 173 LEU A O 1
ATOM 1448 N N . LYS A 1 174 ? 1.406 14.716 12.105 1.00 68.25 174 LYS A N 1
ATOM 1449 C CA . LYS A 1 174 ? 0.312 15.479 12.712 1.00 68.25 174 LYS A CA 1
ATOM 1450 C C . LYS A 1 174 ? -0.612 15.971 11.608 1.00 68.25 174 LYS A C 1
ATOM 1452 O O . LYS A 1 174 ? -0.182 16.736 10.747 1.00 68.25 174 LYS A O 1
ATOM 1457 N N . THR A 1 175 ? -1.864 15.539 11.657 1.00 72.06 175 THR A N 1
ATOM 1458 C CA . THR A 1 175 ? -2.922 15.957 10.735 1.00 72.06 175 THR A CA 1
ATOM 1459 C C . THR A 1 175 ? -4.209 16.258 11.488 1.00 72.06 175 THR A C 1
ATOM 1461 O O . THR A 1 175 ? -4.436 15.723 12.570 1.00 72.06 175 THR A O 1
ATOM 1464 N N . ASP A 1 176 ? -5.075 17.079 10.891 1.00 83.25 176 ASP A N 1
ATOM 1465 C CA . ASP A 1 176 ? -6.399 17.420 11.444 1.00 83.25 176 ASP A CA 1
ATOM 1466 C C . ASP A 1 176 ? -7.406 16.254 11.386 1.00 83.25 176 ASP A C 1
ATOM 1468 O O . ASP A 1 176 ? -8.522 16.354 11.890 1.00 83.25 176 ASP A O 1
ATOM 1472 N N . ILE A 1 177 ? -7.031 15.161 10.724 1.00 88.06 177 ILE A N 1
ATOM 1473 C CA . ILE A 1 177 ? -7.769 13.898 10.652 1.00 88.06 177 ILE A CA 1
ATOM 1474 C C . ILE A 1 177 ? -6.928 12.790 11.275 1.00 88.06 177 ILE A C 1
ATOM 1476 O O . ILE A 1 177 ? -5.711 12.944 11.419 1.00 88.06 177 ILE A O 1
ATOM 1480 N N . SER A 1 178 ? -7.555 11.665 11.625 1.00 90.19 178 SER A N 1
ATOM 1481 C CA . SER A 1 178 ? -6.795 10.531 12.141 1.00 90.19 178 SER A CA 1
ATOM 1482 C C . SER A 1 178 ? -5.832 9.988 11.085 1.00 90.19 178 SER A C 1
ATOM 1484 O O . SER A 1 178 ? -6.053 10.099 9.874 1.00 90.19 178 SER A O 1
ATOM 1486 N N . PHE A 1 179 ? -4.731 9.406 11.552 1.00 89.44 179 PHE A N 1
ATOM 1487 C CA . PHE A 1 179 ? -3.703 8.875 10.669 1.00 89.44 179 PHE A CA 1
ATOM 1488 C C . PHE A 1 179 ? -4.253 7.782 9.724 1.00 89.44 179 PHE A C 1
ATOM 1490 O O . PHE A 1 179 ? -4.008 7.884 8.518 1.00 89.44 179 PHE A O 1
ATOM 1497 N N . PRO A 1 180 ? -5.076 6.813 10.185 1.00 93.38 180 PRO A N 1
ATOM 1498 C CA . PRO A 1 180 ? -5.765 5.879 9.292 1.00 93.38 180 PRO A CA 1
ATOM 1499 C C . PRO A 1 180 ? -6.665 6.544 8.249 1.00 93.38 180 PRO A C 1
ATOM 1501 O O . PRO A 1 180 ? -6.645 6.139 7.087 1.00 93.38 180 PRO A O 1
ATOM 1504 N N . GLU A 1 181 ? -7.401 7.596 8.613 1.00 93.00 181 GLU A N 1
ATOM 1505 C CA . GLU A 1 181 ? -8.257 8.324 7.670 1.00 93.00 181 GLU A CA 1
ATOM 1506 C C . GLU A 1 181 ? -7.435 9.007 6.565 1.00 93.00 181 GLU A C 1
ATOM 1508 O O . GLU A 1 181 ? -7.782 8.921 5.383 1.00 93.00 181 GLU A O 1
ATOM 1513 N N . MET A 1 182 ? -6.305 9.628 6.918 1.00 91.25 182 MET A N 1
ATOM 1514 C CA . MET A 1 182 ? -5.376 10.223 5.950 1.00 91.25 182 MET A CA 1
ATOM 1515 C C . MET A 1 182 ? -4.800 9.165 5.004 1.00 91.25 182 MET A C 1
ATOM 1517 O O . MET A 1 182 ? -4.788 9.364 3.785 1.00 91.25 182 MET A O 1
ATOM 1521 N N . VAL A 1 183 ? -4.340 8.035 5.546 1.00 92.50 183 VAL A N 1
ATOM 1522 C CA . VAL A 1 183 ? -3.786 6.925 4.760 1.00 92.50 183 VAL A CA 1
ATOM 1523 C C . VAL A 1 183 ? -4.835 6.364 3.804 1.00 92.50 183 VAL A C 1
ATOM 1525 O O . VAL A 1 183 ? -4.561 6.216 2.615 1.00 92.50 183 VAL A O 1
ATOM 1528 N N . ASN A 1 184 ? -6.043 6.093 4.293 1.00 95.31 184 ASN A N 1
ATOM 1529 C CA . ASN A 1 184 ? -7.135 5.550 3.491 1.00 95.31 184 ASN A CA 1
ATOM 1530 C C . ASN A 1 184 ? -7.551 6.517 2.379 1.00 95.31 184 ASN A C 1
ATOM 1532 O O . ASN A 1 184 ? -7.689 6.111 1.226 1.00 95.31 184 ASN A O 1
ATOM 1536 N N . SER A 1 185 ? -7.655 7.808 2.692 1.00 93.44 185 SER A N 1
ATOM 1537 C CA . SER A 1 185 ? -7.935 8.854 1.702 1.00 93.44 185 SER A CA 1
ATOM 1538 C C . SER A 1 185 ? -6.846 8.926 0.627 1.00 93.44 185 SER A C 1
ATOM 1540 O O . SER A 1 185 ? -7.139 9.105 -0.556 1.00 93.44 185 SER A O 1
ATOM 1542 N N . SER A 1 186 ? -5.588 8.722 1.019 1.00 90.94 186 SER A N 1
ATOM 1543 C CA . SER A 1 186 ? -4.441 8.709 0.108 1.00 90.94 186 SER A CA 1
ATOM 1544 C C . SER A 1 186 ? -4.405 7.455 -0.773 1.00 90.94 186 SER A C 1
ATOM 1546 O O . SER A 1 186 ? -4.232 7.560 -1.986 1.00 90.94 186 SER A O 1
ATOM 1548 N N . LEU A 1 187 ? -4.647 6.269 -0.199 1.00 92.19 187 LEU A N 1
ATOM 1549 C CA . LEU A 1 187 ? -4.753 5.002 -0.936 1.00 92.19 187 LEU A CA 1
ATOM 1550 C C . LEU A 1 187 ? -5.894 5.064 -1.942 1.00 92.19 187 LEU A C 1
ATOM 1552 O O . LEU A 1 187 ? -5.736 4.664 -3.094 1.00 92.19 187 LEU A O 1
ATOM 1556 N N . TYR A 1 188 ? -7.029 5.615 -1.513 1.00 91.69 188 TYR A N 1
ATOM 1557 C CA . TYR A 1 188 ? -8.141 5.911 -2.393 1.00 91.69 188 TYR A CA 1
ATOM 1558 C C . TYR A 1 188 ? -7.663 6.822 -3.527 1.00 91.69 188 TYR A C 1
ATOM 1560 O O . TYR A 1 188 ? -7.759 6.438 -4.686 1.00 91.69 188 TYR A O 1
ATOM 1568 N N . ALA A 1 189 ? -7.064 7.977 -3.245 1.00 88.94 18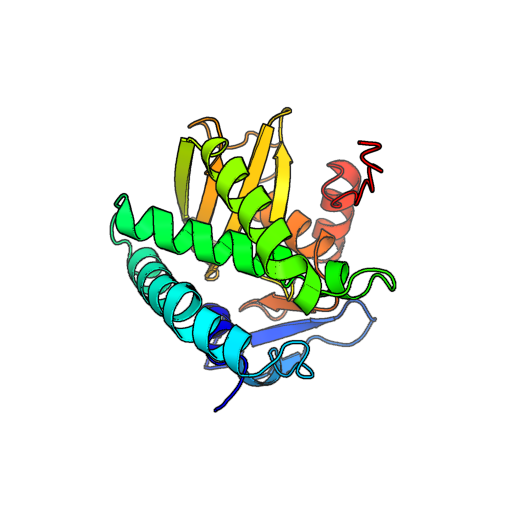9 ALA A N 1
ATOM 1569 C CA . ALA A 1 189 ? -6.596 8.904 -4.278 1.00 88.94 189 ALA A CA 1
ATOM 1570 C C . ALA A 1 189 ? -5.555 8.316 -5.258 1.00 88.94 189 ALA A C 1
ATOM 1572 O O . ALA A 1 189 ? -5.524 8.721 -6.423 1.00 88.94 189 ALA A O 1
ATOM 1573 N N . ASN A 1 190 ? -4.710 7.386 -4.800 1.00 86.25 190 ASN A N 1
ATOM 1574 C CA . ASN A 1 190 ? -3.610 6.808 -5.579 1.00 86.25 190 ASN A CA 1
ATOM 1575 C C . ASN A 1 190 ? -3.958 5.504 -6.325 1.00 86.25 190 ASN A C 1
ATOM 1577 O O . ASN A 1 190 ? -3.184 5.054 -7.178 1.00 86.25 190 ASN A O 1
ATOM 1581 N N . ARG A 1 191 ? -5.112 4.898 -6.030 1.00 88.38 191 ARG A N 1
ATOM 1582 C CA . ARG A 1 191 ? -5.579 3.685 -6.714 1.00 88.38 191 ARG A CA 1
ATOM 1583 C C . ARG A 1 191 ? -5.618 3.866 -8.230 1.00 88.38 191 ARG A C 1
ATOM 1585 O O . ARG A 1 191 ? -5.860 4.968 -8.730 1.00 88.38 191 ARG A O 1
ATOM 1592 N N . TYR A 1 192 ? -5.447 2.774 -8.961 1.00 85.81 192 TYR A N 1
ATOM 1593 C CA . TYR A 1 192 ? -5.694 2.753 -10.397 1.00 85.81 192 TYR A CA 1
ATOM 1594 C C . TYR A 1 192 ? -7.177 2.490 -10.684 1.00 85.81 192 TYR A C 1
ATOM 1596 O O . TYR A 1 192 ? -7.869 3.332 -11.254 1.00 85.81 192 TYR A O 1
ATOM 1604 N N . LYS A 1 193 ? -7.695 1.351 -10.226 1.00 87.06 193 LYS A N 1
ATOM 1605 C CA . LYS A 1 193 ? -9.060 0.883 -10.485 1.00 87.06 193 LYS A CA 1
ATOM 1606 C C . LYS A 1 193 ? -9.795 0.461 -9.218 1.00 87.06 193 LYS A C 1
ATOM 1608 O O . LYS A 1 193 ? -10.995 0.730 -9.107 1.00 87.06 193 LYS A O 1
ATOM 1613 N N . TYR A 1 194 ? -9.103 -0.183 -8.280 1.00 91.06 194 TYR A N 1
ATOM 1614 C CA . TYR A 1 194 ? -9.718 -0.811 -7.114 1.00 91.06 194 TYR A CA 1
ATOM 1615 C C . TYR A 1 194 ? -9.102 -0.367 -5.789 1.00 91.06 194 TYR A C 1
ATOM 1617 O O . TYR A 1 194 ? -7.886 -0.325 -5.627 1.00 91.06 194 TYR A O 1
ATOM 1625 N N . VAL A 1 195 ? -9.974 -0.129 -4.809 1.00 93.75 195 VAL A N 1
ATOM 1626 C CA . VAL A 1 195 ? -9.634 -0.223 -3.383 1.00 93.75 195 VAL A CA 1
ATOM 1627 C C . VAL A 1 195 ? -10.079 -1.585 -2.872 1.00 93.75 195 VAL A C 1
ATOM 1629 O O . VAL A 1 195 ? -11.144 -2.083 -3.254 1.00 93.75 195 VAL A O 1
ATOM 1632 N N . PHE A 1 196 ? -9.294 -2.162 -1.972 1.00 95.38 196 PHE A N 1
ATOM 1633 C CA . PHE A 1 196 ? -9.615 -3.409 -1.304 1.00 95.38 196 PHE A CA 1
ATOM 1634 C C . PHE A 1 196 ? -9.720 -3.223 0.211 1.00 95.38 196 PHE A C 1
ATOM 1636 O O . PHE A 1 196 ? -8.928 -2.502 0.818 1.00 95.38 196 PHE A O 1
ATOM 1643 N N . SER A 1 197 ? -10.707 -3.872 0.829 1.00 95.75 197 SER A N 1
ATOM 1644 C CA . SER A 1 197 ? -10.947 -3.789 2.272 1.00 95.75 197 SER A CA 1
ATOM 1645 C C . SER A 1 197 ? -11.617 -5.055 2.809 1.00 95.75 197 SER A C 1
ATOM 1647 O O . SER A 1 197 ? -12.318 -5.757 2.077 1.00 95.75 197 SER A O 1
ATOM 1649 N N . ASN A 1 198 ? -11.470 -5.299 4.112 1.00 95.44 198 ASN A N 1
ATOM 1650 C CA . ASN A 1 198 ? -12.281 -6.270 4.848 1.00 95.44 198 ASN A CA 1
ATOM 1651 C C . ASN A 1 198 ? -13.716 -5.764 5.115 1.00 95.44 198 ASN A C 1
ATOM 1653 O O . ASN A 1 198 ? -14.544 -6.509 5.631 1.00 95.44 198 ASN A O 1
ATOM 1657 N N . ARG A 1 199 ? -14.042 -4.512 4.756 1.00 94.81 199 ARG A N 1
ATOM 1658 C CA . ARG A 1 199 ? -15.367 -3.909 4.954 1.00 94.81 199 ARG A CA 1
ATOM 1659 C C . ARG A 1 199 ? -16.135 -3.744 3.646 1.00 94.81 199 ARG A C 1
ATOM 1661 O O . ARG A 1 199 ? -15.606 -3.291 2.629 1.00 94.81 199 ARG A O 1
ATOM 1668 N N . ARG A 1 200 ? -17.435 -4.048 3.713 1.00 93.94 200 ARG A N 1
ATOM 1669 C CA . ARG A 1 200 ? -18.380 -3.868 2.599 1.00 93.94 200 ARG A CA 1
ATOM 1670 C C . ARG A 1 200 ? -18.673 -2.405 2.296 1.00 93.94 200 ARG A C 1
ATOM 1672 O O . ARG A 1 200 ? -18.899 -2.070 1.140 1.00 93.94 200 ARG A O 1
ATOM 1679 N N . VAL A 1 201 ? -18.747 -1.571 3.328 1.00 93.25 201 VAL A N 1
ATOM 1680 C CA . VAL A 1 201 ? -19.101 -0.155 3.212 1.00 93.25 201 VAL A CA 1
ATOM 1681 C C . VAL A 1 201 ? -17.883 0.658 3.606 1.00 93.25 201 VAL A C 1
ATOM 1683 O O . VAL A 1 201 ? -17.335 0.460 4.689 1.00 93.25 201 VAL A O 1
ATOM 1686 N N . LEU A 1 202 ? -17.470 1.547 2.709 1.00 93.56 202 LEU A N 1
ATOM 1687 C CA . LEU A 1 202 ? -16.382 2.490 2.920 1.00 93.56 202 LEU A CA 1
ATOM 1688 C C . LEU A 1 202 ? -16.927 3.917 2.786 1.00 93.56 202 LEU A C 1
ATOM 1690 O O . LEU A 1 202 ? -17.794 4.144 1.937 1.00 93.56 202 LEU A O 1
ATOM 1694 N N . PRO A 1 203 ? -16.421 4.884 3.566 1.00 93.56 203 PRO A N 1
ATOM 1695 C CA . PRO A 1 203 ? -16.804 6.288 3.458 1.00 93.56 203 PRO A CA 1
ATOM 1696 C C . PRO A 1 203 ? -16.087 6.952 2.267 1.00 93.56 203 PRO A C 1
ATOM 1698 O O . PRO A 1 203 ? -15.274 7.857 2.433 1.00 93.56 203 PRO A O 1
ATOM 1701 N N . LEU A 1 204 ? -16.360 6.475 1.046 1.00 91.06 204 LEU A N 1
ATOM 1702 C CA . LEU A 1 204 ? -15.640 6.893 -0.166 1.00 91.06 204 LEU A CA 1
ATOM 1703 C C . LEU A 1 204 ? -15.760 8.401 -0.440 1.00 91.06 204 LEU A C 1
ATOM 1705 O O . LEU A 1 204 ? -14.797 9.012 -0.896 1.00 91.06 204 LEU A O 1
ATOM 1709 N N . GLU A 1 205 ? -16.906 9.003 -0.114 1.00 90.62 205 GLU A N 1
ATOM 1710 C CA . GLU A 1 205 ? -17.117 10.453 -0.219 1.00 90.62 205 GLU A CA 1
ATOM 1711 C C . GLU A 1 205 ? -16.177 11.231 0.714 1.00 90.62 205 GLU A C 1
ATOM 1713 O O . GLU A 1 205 ? -15.552 12.206 0.295 1.00 90.62 205 GLU A O 1
ATOM 1718 N N . SER A 1 206 ? -16.006 10.765 1.957 1.00 92.94 206 SER A N 1
ATOM 1719 C CA . SER A 1 206 ? -15.051 11.353 2.903 1.00 92.94 206 SER A CA 1
ATOM 1720 C C . SER A 1 206 ? -13.617 11.223 2.395 1.00 92.94 206 SER A C 1
ATOM 1722 O O . SER A 1 206 ? -12.866 12.197 2.427 1.00 92.94 206 SER A O 1
ATOM 1724 N N . TYR A 1 207 ? -13.249 10.055 1.856 1.00 93.19 207 TYR A N 1
ATOM 1725 C CA . TYR A 1 207 ? -11.923 9.838 1.271 1.00 93.19 207 TYR A CA 1
ATOM 1726 C C . TYR A 1 207 ? -11.641 10.788 0.107 1.00 93.19 207 TYR A C 1
ATOM 1728 O O . TYR A 1 207 ? -10.544 11.336 0.002 1.00 93.19 207 TYR A O 1
ATOM 1736 N N . GLU A 1 208 ? -12.629 11.023 -0.755 1.00 89.94 208 GLU A N 1
ATOM 1737 C CA . GLU A 1 208 ? -12.514 11.953 -1.876 1.00 89.94 208 GLU A CA 1
ATOM 1738 C C . GLU A 1 208 ? -12.381 13.414 -1.425 1.00 89.94 208 GLU A C 1
ATOM 1740 O O . GLU A 1 208 ? -11.523 14.155 -1.931 1.00 89.94 208 GLU A O 1
ATOM 1745 N N . LEU A 1 209 ? -13.184 13.818 -0.437 1.00 90.88 209 LEU A N 1
ATOM 1746 C CA . LEU A 1 209 ? -13.124 15.152 0.153 1.00 90.88 209 LEU A CA 1
ATOM 1747 C C . LEU A 1 209 ? -11.754 15.404 0.795 1.00 90.88 209 LEU A C 1
ATOM 1749 O O . LEU A 1 209 ? -11.117 16.422 0.515 1.00 90.88 209 LEU A O 1
ATOM 1753 N N . ASN A 1 210 ? -11.270 14.457 1.600 1.00 91.50 210 ASN A N 1
ATOM 1754 C CA . ASN A 1 210 ? -9.967 14.530 2.257 1.00 91.50 210 ASN A CA 1
ATOM 1755 C C . ASN A 1 210 ? -8.826 14.561 1.236 1.00 91.50 210 ASN A C 1
ATOM 1757 O O . ASN A 1 210 ? -7.936 15.409 1.330 1.00 91.50 210 ASN A O 1
ATOM 1761 N N . ALA A 1 211 ? -8.876 13.704 0.213 1.00 87.00 211 ALA A N 1
ATOM 1762 C CA . ALA A 1 211 ? -7.878 13.688 -0.852 1.00 87.00 211 ALA A CA 1
ATOM 1763 C C . ALA A 1 211 ? -7.754 15.040 -1.566 1.00 87.00 211 ALA A C 1
ATOM 1765 O O . ALA A 1 211 ? -6.649 15.464 -1.912 1.00 87.00 211 ALA A O 1
ATOM 1766 N N . THR A 1 212 ? -8.878 15.729 -1.759 1.00 85.50 212 THR A N 1
ATOM 1767 C CA . THR A 1 212 ? -8.914 17.063 -2.365 1.00 85.50 212 THR A CA 1
ATOM 1768 C C . THR A 1 212 ? -8.410 18.130 -1.396 1.00 85.50 212 THR A C 1
ATOM 1770 O O . THR A 1 212 ? -7.504 18.891 -1.740 1.00 85.50 212 THR A O 1
ATOM 1773 N N . LYS A 1 213 ? -8.944 18.156 -0.167 1.00 84.94 213 LYS A N 1
ATOM 1774 C CA . LYS A 1 213 ? -8.609 19.143 0.871 1.00 84.94 213 LYS A CA 1
ATOM 1775 C C . LYS A 1 213 ? -7.116 19.147 1.201 1.00 84.94 213 LYS A C 1
ATOM 1777 O O . LYS A 1 213 ? -6.509 20.211 1.278 1.00 84.94 213 LYS A O 1
ATOM 1782 N N . PHE A 1 214 ? -6.530 17.965 1.361 1.00 79.88 214 PHE A N 1
ATOM 1783 C CA . PHE A 1 214 ? -5.135 17.795 1.770 1.00 79.88 214 PHE A CA 1
ATOM 1784 C C . PHE A 1 214 ? -4.181 17.557 0.591 1.00 79.88 214 PHE A C 1
ATOM 1786 O O . PHE A 1 214 ? -3.006 17.283 0.807 1.00 79.88 214 PHE A O 1
ATOM 1793 N N . ARG A 1 215 ? -4.664 17.679 -0.658 1.00 78.75 215 ARG A N 1
ATOM 1794 C CA . ARG A 1 215 ? -3.869 17.477 -1.886 1.00 78.75 215 ARG A CA 1
ATOM 1795 C C . ARG A 1 215 ? -3.125 16.131 -1.902 1.00 78.75 215 ARG A C 1
ATOM 1797 O O . ARG A 1 215 ? -1.987 16.050 -2.348 1.00 78.75 215 ARG A O 1
ATOM 1804 N N . LEU A 1 216 ? -3.794 15.064 -1.464 1.00 72.88 216 LEU A N 1
ATOM 1805 C CA . LEU A 1 216 ? -3.223 13.712 -1.330 1.00 72.88 216 LEU A CA 1
ATOM 1806 C C . LEU A 1 216 ? -3.153 12.949 -2.664 1.00 72.88 216 LEU A C 1
ATOM 1808 O O . LEU A 1 216 ? -2.793 11.775 -2.704 1.00 72.88 216 LEU A O 1
ATOM 1812 N N . LYS A 1 217 ? -3.521 13.592 -3.779 1.00 66.25 217 LYS A N 1
ATOM 1813 C CA . LYS A 1 217 ? -3.330 13.024 -5.114 1.00 66.25 217 LYS A CA 1
ATOM 1814 C C . LYS A 1 217 ? -1.847 13.101 -5.469 1.00 66.25 217 LYS A C 1
ATOM 1816 O O . LYS A 1 217 ? -1.296 14.196 -5.560 1.00 66.25 217 LYS A O 1
ATOM 1821 N N . GLY A 1 218 ? -1.231 11.951 -5.741 1.00 53.12 218 GLY A N 1
ATOM 1822 C CA . GLY A 1 218 ? 0.104 11.908 -6.333 1.00 53.12 218 GLY A CA 1
ATOM 1823 C C . GLY A 1 218 ? 0.126 12.719 -7.632 1.00 53.12 218 GLY A C 1
ATOM 1824 O O . GLY A 1 218 ? -0.663 12.453 -8.544 1.00 53.12 218 GLY A O 1
ATOM 1825 N N . SER A 1 219 ? 0.998 13.724 -7.704 1.00 42.94 219 SER A N 1
ATOM 1826 C CA . SER A 1 219 ? 1.268 14.458 -8.938 1.00 42.94 219 SER A CA 1
ATOM 1827 C C . SER A 1 219 ? 2.398 13.747 -9.677 1.00 42.94 219 SER A C 1
ATOM 1829 O O . SER A 1 219 ? 3.521 13.661 -9.186 1.00 42.94 219 SER A O 1
ATOM 1831 N N . LEU A 1 220 ? 2.100 13.195 -10.855 1.00 39.88 220 LEU A N 1
ATOM 1832 C CA . LEU A 1 220 ? 3.148 12.705 -11.742 1.00 39.88 220 LEU A CA 1
ATOM 1833 C C . LEU A 1 220 ? 3.765 13.934 -12.413 1.00 39.88 220 LEU A C 1
ATOM 1835 O O . LEU A 1 220 ? 3.177 14.508 -13.327 1.00 39.88 220 LEU A O 1
ATOM 1839 N N . THR A 1 221 ? 4.909 14.386 -11.909 1.00 34.78 221 THR A N 1
ATOM 1840 C CA . THR A 1 221 ? 5.641 15.494 -12.526 1.00 34.78 221 THR A CA 1
ATOM 1841 C C . THR A 1 221 ? 6.763 14.893 -13.358 1.00 34.78 221 THR A C 1
ATOM 1843 O O . THR A 1 221 ? 7.808 14.531 -12.825 1.00 34.78 221 THR A O 1
ATOM 1846 N N . THR A 1 222 ? 6.545 14.734 -14.663 1.00 37.38 222 THR A N 1
ATOM 1847 C CA . THR A 1 222 ? 7.597 14.280 -15.579 1.00 37.38 222 THR A CA 1
ATOM 1848 C C . THR A 1 222 ? 8.630 15.393 -15.722 1.00 37.38 222 THR A C 1
ATOM 1850 O O . THR A 1 222 ? 8.394 16.382 -16.414 1.00 37.38 222 THR A O 1
ATOM 1853 N N . GLN A 1 223 ? 9.778 15.256 -15.062 1.00 33.78 223 GLN A N 1
ATOM 1854 C CA . GLN A 1 223 ? 10.931 16.113 -15.325 1.00 33.78 223 GLN A CA 1
ATOM 1855 C C . GLN A 1 223 ? 11.783 15.463 -16.417 1.00 33.78 223 GLN A C 1
ATOM 1857 O O . GLN A 1 223 ? 12.278 14.349 -16.251 1.00 33.78 223 GLN A O 1
ATOM 1862 N N . ARG A 1 224 ? 11.950 16.150 -17.554 1.00 29.08 224 ARG A N 1
ATOM 1863 C CA . ARG A 1 224 ? 12.978 15.783 -18.534 1.00 29.08 224 ARG A CA 1
ATOM 1864 C C . ARG A 1 224 ? 14.335 16.141 -17.939 1.00 29.08 224 ARG A C 1
ATOM 1866 O O . ARG A 1 224 ? 14.658 17.319 -17.818 1.00 29.08 224 ARG A O 1
ATOM 1873 N N . PHE A 1 225 ? 15.125 15.131 -17.600 1.00 32.31 225 PHE A N 1
ATOM 1874 C CA . PHE A 1 225 ? 16.545 15.326 -17.348 1.00 32.31 225 PHE A CA 1
ATOM 1875 C C . PHE A 1 225 ? 17.239 15.499 -18.698 1.00 32.31 225 PHE A C 1
ATOM 1877 O O . PHE A 1 225 ? 17.340 14.556 -19.480 1.00 32.31 225 PHE A O 1
ATOM 1884 N N . VAL A 1 226 ? 17.654 16.730 -18.995 1.00 34.22 226 VAL A N 1
ATOM 1885 C CA . VAL A 1 226 ? 18.610 16.998 -20.072 1.00 34.22 226 VAL A CA 1
ATOM 1886 C C . VAL A 1 226 ? 19.986 16.731 -19.467 1.00 34.22 226 VAL A C 1
ATOM 1888 O O . VAL A 1 226 ? 20.407 17.467 -18.575 1.00 34.22 226 VAL A O 1
ATOM 1891 N N . GLY A 1 227 ? 20.601 15.615 -19.861 1.00 37.97 227 GLY A N 1
ATOM 1892 C CA . GLY A 1 227 ? 22.016 15.340 -19.603 1.00 37.97 227 GLY A CA 1
ATOM 1893 C C . GLY A 1 227 ? 22.909 16.119 -20.553 1.00 37.97 227 GLY A C 1
ATOM 1894 O O . GLY A 1 227 ? 22.452 16.379 -21.691 1.00 37.97 227 GLY A O 1
#